Protein AF-0000000074580397 (afdb_homodimer)

Structure (mmCIF, N/CA/C/O backbone):
data_AF-0000000074580397-model_v1
#
loop_
_entity.id
_entity.type
_entity.pdbx_description
1 polymer 'Uncharacterized protein'
#
loop_
_atom_site.group_PDB
_atom_site.id
_atom_site.type_symbol
_atom_site.label_atom_id
_atom_site.label_alt_id
_atom_site.label_comp_id
_atom_site.label_asym_id
_atom_site.label_entity_id
_atom_site.label_seq_id
_atom_site.pdbx_PDB_ins_code
_atom_site.Cartn_x
_atom_site.Cartn_y
_atom_site.Cartn_z
_atom_site.occupancy
_atom_site.B_iso_or_equiv
_atom_site.auth_seq_id
_atom_site.auth_comp_id
_atom_site.auth_asym_id
_atom_site.auth_atom_id
_atom_site.pdbx_PDB_model_num
ATOM 1 N N . MET A 1 1 ? 3.686 66.312 -45.125 1 27.39 1 MET A N 1
ATOM 2 C CA . MET A 1 1 ? 4.125 65.062 -44.562 1 27.39 1 MET A CA 1
ATOM 3 C C . MET A 1 1 ? 3.352 64.75 -43.281 1 27.39 1 MET A C 1
ATOM 5 O O . MET A 1 1 ? 3.543 65.375 -42.281 1 27.39 1 MET A O 1
ATOM 9 N N . LYS A 1 2 ? 2.057 64.25 -43.438 1 34.19 2 LYS A N 1
ATOM 10 C CA . LYS A 1 2 ? 0.937 63.969 -42.562 1 34.19 2 LYS A CA 1
ATOM 11 C C . LYS A 1 2 ? 1.278 62.844 -41.594 1 34.19 2 LYS A C 1
ATOM 13 O O . LYS A 1 2 ? 1.614 61.719 -42.031 1 34.19 2 LYS A O 1
ATOM 18 N N . LYS A 1 3 ? 1.727 63.188 -40.312 1 32.62 3 LYS A N 1
ATOM 19 C CA . LYS A 1 3 ? 2.105 62.438 -39.125 1 32.62 3 LYS A CA 1
ATOM 20 C C . LYS A 1 3 ? 0.973 61.531 -38.688 1 32.62 3 LYS A C 1
ATOM 22 O O . LYS A 1 3 ? -0.024 62 -38.125 1 32.62 3 LYS A O 1
ATOM 27 N N . LEU A 1 4 ? 0.632 60.562 -39.5 1 30.72 4 LEU A N 1
ATOM 28 C CA . LEU A 1 4 ? -0.404 59.594 -39.156 1 30.72 4 LEU A CA 1
ATOM 29 C C . LEU A 1 4 ? -0.051 58.844 -37.844 1 30.72 4 LEU A C 1
ATOM 31 O O . LEU A 1 4 ? 0.95 58.125 -37.812 1 30.72 4 LEU A O 1
ATOM 35 N N . PHE A 1 5 ? -0.389 59.438 -36.656 1 26.94 5 PHE A N 1
ATOM 36 C CA . PHE A 1 5 ? -0.27 58.875 -35.312 1 26.94 5 PHE A CA 1
ATOM 37 C C . PHE A 1 5 ? -1.086 57.594 -35.188 1 26.94 5 PHE A C 1
ATOM 39 O O . PHE A 1 5 ? -2.318 57.625 -35.188 1 26.94 5 PHE A O 1
ATOM 46 N N . VAL A 1 6 ? -0.666 56.5 -35.875 1 27.55 6 VAL A N 1
ATOM 47 C CA . VAL A 1 6 ? -1.327 55.188 -35.719 1 27.55 6 VAL A CA 1
ATOM 48 C C . VAL A 1 6 ? -1.346 54.812 -34.219 1 27.55 6 VAL A C 1
ATOM 50 O O . VAL A 1 6 ? -0.291 54.688 -33.594 1 27.55 6 VAL A O 1
ATOM 53 N N . LEU A 1 7 ? -2.402 55.219 -33.438 1 26.14 7 LEU A N 1
ATOM 54 C CA . LEU A 1 7 ? -2.705 54.812 -32.062 1 26.14 7 LEU A CA 1
ATOM 55 C C . LEU A 1 7 ? -2.711 53.281 -31.938 1 26.14 7 LEU A C 1
ATOM 57 O O . LEU A 1 7 ? -3.58 52.625 -32.5 1 26.14 7 LEU A O 1
ATOM 61 N N . LEU A 1 8 ? -1.526 52.625 -31.969 1 27.92 8 LEU A N 1
ATOM 62 C CA . LEU A 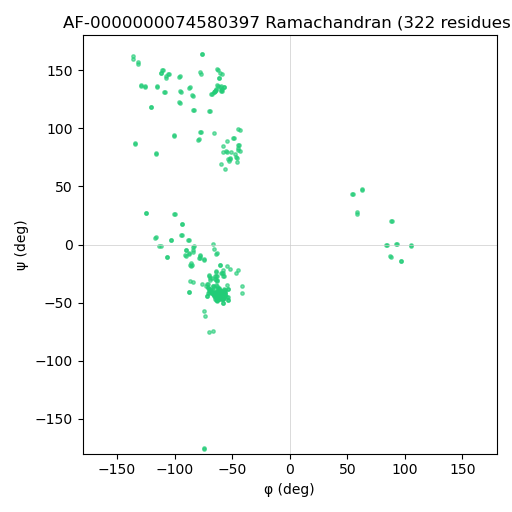1 8 ? -1.359 51.188 -31.703 1 27.92 8 LEU A CA 1
ATOM 63 C C . LEU A 1 8 ? -2.014 50.812 -30.391 1 27.92 8 LEU A C 1
ATOM 65 O O . LEU A 1 8 ? -1.546 51.219 -29.312 1 27.92 8 LEU A O 1
ATOM 69 N N . GLY A 1 9 ? -3.383 50.719 -30.281 1 29.05 9 GLY A N 1
ATOM 70 C CA . GLY A 1 9 ? -4.121 50.156 -29.172 1 29.05 9 GLY A CA 1
ATOM 71 C C . GLY A 1 9 ? -3.559 48.844 -28.688 1 29.05 9 GLY A C 1
ATOM 72 O O . GLY A 1 9 ? -3.543 47.844 -29.438 1 29.05 9 GLY A O 1
ATOM 73 N N . PHE A 1 10 ? -2.518 48.875 -27.75 1 29.88 10 PHE A N 1
ATOM 74 C CA . PHE A 1 10 ? -1.952 47.719 -27.047 1 29.88 10 PHE A CA 1
ATOM 75 C C . PHE A 1 10 ? -3.055 46.875 -26.453 1 29.88 10 PHE A C 1
ATOM 77 O O . PHE A 1 10 ? -3.891 47.344 -25.688 1 29.88 10 PHE A O 1
ATOM 84 N N . LEU A 1 11 ? -3.568 45.844 -27.172 1 31.33 11 LEU A N 1
ATOM 85 C CA . LEU A 1 11 ? -4.363 44.719 -26.688 1 31.33 11 LEU A CA 1
ATOM 86 C C . LEU A 1 11 ? -3.791 44.156 -25.391 1 31.33 11 LEU A C 1
ATOM 88 O O . LEU A 1 11 ? -2.678 43.625 -25.375 1 31.33 11 LEU A O 1
ATOM 92 N N . SER A 1 12 ? -4.086 44.812 -24.219 1 29.73 12 SER A N 1
ATOM 93 C CA . SER A 1 12 ? -3.822 44.25 -22.906 1 29.73 12 SER A CA 1
ATOM 94 C C . SER A 1 12 ? -4.266 42.781 -22.844 1 29.73 12 SER A C 1
ATOM 96 O O . SER A 1 12 ? -5.453 42.469 -22.969 1 29.73 12 SER A O 1
ATOM 98 N N . LEU A 1 13 ? -3.49 41.812 -23.328 1 32.44 13 LEU A N 1
ATOM 99 C CA . LEU A 1 13 ? -3.654 40.375 -23.078 1 32.44 13 LEU A CA 1
ATOM 100 C C . LEU A 1 13 ? -3.959 40.125 -21.609 1 32.44 13 LEU A C 1
ATOM 102 O O . LEU A 1 13 ? -3.227 40.562 -20.734 1 32.44 13 LEU A O 1
ATOM 106 N N . PRO A 1 14 ? -5.289 39.938 -21.25 1 34.28 14 PRO A N 1
ATOM 107 C CA . PRO A 1 14 ? -5.57 39.625 -19.844 1 34.28 14 PRO A CA 1
ATOM 108 C C . PRO A 1 14 ? -4.664 38.531 -19.281 1 34.28 14 PRO A C 1
ATOM 110 O O . PRO A 1 14 ? -4.707 37.406 -19.75 1 34.28 14 PRO A O 1
ATOM 113 N N . LEU A 1 15 ? -3.412 38.781 -18.969 1 31.56 15 LEU A N 1
ATOM 114 C CA . LEU A 1 15 ? -2.438 37.938 -18.281 1 31.56 15 LEU A CA 1
ATOM 115 C C . LEU A 1 15 ? -3.078 37.219 -17.109 1 31.56 15 LEU A C 1
ATOM 117 O O . LEU A 1 15 ? -2.461 36.344 -16.484 1 31.56 15 LEU A O 1
ATOM 121 N N . ALA A 1 16 ? -3.98 37.938 -16.281 1 31.02 16 ALA A N 1
ATOM 122 C CA . ALA A 1 16 ? -4.328 37.562 -14.922 1 31.02 16 ALA A CA 1
ATOM 123 C C . ALA A 1 16 ? -5.105 36.25 -14.898 1 31.02 16 ALA A C 1
ATOM 125 O O . ALA A 1 16 ? -5.883 36 -13.977 1 31.02 16 ALA A O 1
ATOM 126 N N . ALA A 1 17 ? -5.422 35.531 -15.953 1 34.66 17 ALA A N 1
ATOM 127 C CA . ALA A 1 17 ? -6.176 34.281 -15.805 1 34.66 17 ALA A CA 1
ATOM 128 C C . ALA A 1 17 ? -5.438 33.312 -14.898 1 34.66 17 ALA A C 1
ATOM 130 O O . ALA A 1 17 ? -5.891 32.188 -14.703 1 34.66 17 ALA A O 1
ATOM 131 N N . SER A 1 18 ? -4.141 33.406 -14.703 1 33.25 18 SER A N 1
ATOM 132 C CA . SER A 1 18 ? -3.115 32.406 -14.391 1 33.25 18 SER A CA 1
ATOM 133 C C . SER A 1 18 ? -3.285 31.875 -12.977 1 33.25 18 SER A C 1
ATOM 135 O O . SER A 1 18 ? -3.137 30.672 -12.742 1 33.25 18 SER A O 1
ATOM 137 N N . GLU A 1 19 ? -2.971 32.5 -11.836 1 35.22 19 GLU A N 1
ATOM 138 C CA . GLU A 1 19 ? -3.027 32.188 -10.406 1 35.22 19 GLU A CA 1
ATOM 139 C C . GLU A 1 19 ? -4.445 31.828 -9.969 1 35.22 19 GLU A C 1
ATOM 141 O O . GLU A 1 19 ? -4.629 31.062 -9.023 1 35.22 19 GLU A O 1
ATOM 146 N N . THR A 1 20 ? -5.535 32.375 -10.391 1 37.78 20 THR A N 1
ATOM 147 C CA . THR A 1 20 ? -6.965 32.312 -10.094 1 37.78 20 THR A CA 1
ATOM 148 C C . THR A 1 20 ? -7.531 30.938 -10.414 1 37.78 20 THR A C 1
ATOM 150 O O . THR A 1 20 ? -8.609 30.578 -9.93 1 37.78 20 THR A O 1
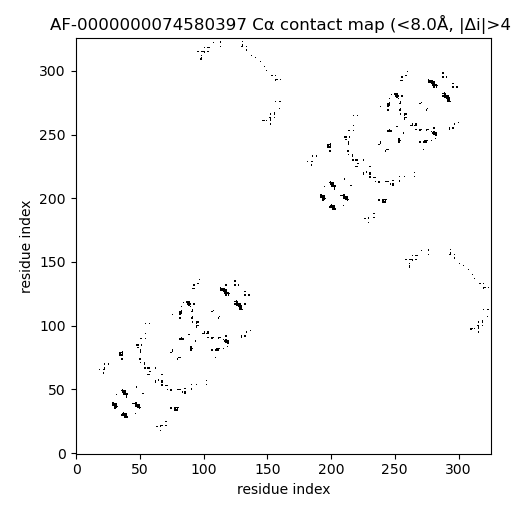ATOM 153 N N . ASP A 1 21 ? -7.023 30.188 -11.297 1 37.5 21 ASP A N 1
ATOM 154 C CA . ASP A 1 21 ? -7.746 29.031 -11.82 1 37.5 21 ASP A CA 1
ATOM 155 C C . ASP A 1 21 ? -7.754 27.891 -10.805 1 37.5 21 ASP A C 1
ATOM 157 O O . ASP A 1 21 ? -8.773 27.219 -10.625 1 37.5 21 ASP A O 1
ATOM 161 N N . ARG A 1 22 ? -6.566 27.453 -10.391 1 37.53 22 ARG A N 1
ATOM 162 C CA . ARG A 1 22 ? -6.527 26.266 -9.547 1 37.53 22 ARG A CA 1
ATOM 163 C C . ARG A 1 22 ? -6.945 26.609 -8.117 1 37.53 22 ARG A C 1
ATOM 165 O O . ARG A 1 22 ? -7.211 25.703 -7.312 1 37.53 22 ARG A O 1
ATOM 172 N N . LEU A 1 23 ? -6.676 27.766 -7.52 1 43.5 23 LEU A N 1
ATOM 173 C CA . LEU A 1 23 ? -7.355 28.25 -6.324 1 43.5 23 LEU A CA 1
ATOM 174 C C . LEU A 1 23 ? -8.867 28.266 -6.527 1 43.5 23 LEU A C 1
ATOM 176 O O . LEU A 1 23 ? -9.617 28.594 -5.605 1 43.5 23 LEU A O 1
ATOM 180 N N . SER A 1 24 ? -9.234 28.234 -7.676 1 48.41 24 SER A N 1
ATOM 181 C CA . SER A 1 24 ? -10.445 27.656 -8.266 1 48.41 24 SER A CA 1
ATOM 182 C C . SER A 1 24 ? -10.719 26.266 -7.715 1 48.41 24 SER A C 1
ATOM 184 O O . SER A 1 24 ? -11.875 25.859 -7.586 1 48.41 24 SER A O 1
ATOM 186 N N . LEU A 1 25 ? -9.711 25.703 -7.238 1 52.81 25 LEU A N 1
ATOM 187 C CA . LEU A 1 25 ? -9.812 24.359 -6.66 1 52.81 25 LEU A CA 1
ATOM 188 C C . LEU A 1 25 ? -10.773 24.359 -5.477 1 52.81 25 LEU A C 1
ATOM 190 O O . LEU A 1 25 ? -11.578 23.438 -5.332 1 52.81 25 LEU A O 1
ATOM 194 N N . MET A 1 26 ? -10.594 25.469 -4.605 1 57.53 26 MET A N 1
ATOM 195 C CA . MET A 1 26 ? -11.461 25.531 -3.432 1 57.53 26 MET A CA 1
ATOM 196 C C . MET A 1 26 ? -12.773 26.219 -3.77 1 57.53 26 MET A C 1
ATOM 198 O O . MET A 1 26 ? -13.812 25.938 -3.166 1 57.53 26 MET A O 1
ATOM 202 N N . THR A 1 27 ? -12.609 27.156 -4.73 1 55.19 27 THR A N 1
ATOM 203 C CA . THR A 1 27 ? -13.75 28.047 -4.906 1 55.19 27 THR A CA 1
ATOM 204 C C . THR A 1 27 ? -14.938 27.297 -5.5 1 55.19 27 THR A C 1
ATOM 206 O O . THR A 1 27 ? -16.094 27.578 -5.184 1 55.19 27 THR A O 1
ATOM 209 N N . GLU A 1 28 ? -14.641 26.312 -6.242 1 62.47 28 GLU A N 1
ATOM 210 C CA . GLU A 1 28 ? -15.789 25.672 -6.879 1 62.47 28 GLU A CA 1
ATOM 211 C C . GLU A 1 28 ? -16.188 24.391 -6.141 1 62.47 28 GLU A C 1
ATOM 213 O O . GLU A 1 28 ? -16.953 23.578 -6.66 1 62.47 28 GLU A O 1
ATOM 218 N N . MET A 1 29 ? -15.758 24.562 -4.82 1 73.88 29 MET A N 1
ATOM 219 C CA . MET A 1 29 ? -16.062 23.344 -4.078 1 73.88 29 MET A CA 1
ATOM 220 C C . MET A 1 29 ? -17.391 23.469 -3.344 1 73.88 29 MET A C 1
ATOM 222 O O . MET A 1 29 ? -17.859 24.578 -3.092 1 73.88 29 MET A O 1
ATOM 226 N N . GLN A 1 30 ? -18.062 22.453 -3.262 1 82.19 30 GLN A N 1
ATOM 227 C CA . GLN A 1 30 ? -19.312 22.391 -2.504 1 82.19 30 GLN A CA 1
ATOM 228 C C . GLN A 1 30 ? -19.047 22.234 -1.01 1 82.19 30 GLN A C 1
ATOM 230 O O . GLN A 1 30 ? -19.047 21.125 -0.483 1 82.19 30 GLN A O 1
ATOM 235 N N . TYR A 1 31 ? -18.938 23.484 -0.392 1 90.38 31 TYR A N 1
ATOM 236 C CA . TYR A 1 31 ? -18.672 23.469 1.043 1 90.38 31 TYR A CA 1
ATOM 237 C C . TYR A 1 31 ? -19.938 23.156 1.826 1 90.38 31 TYR A C 1
ATOM 239 O O . TYR A 1 31 ? -21.031 23.562 1.424 1 90.38 31 TYR A O 1
ATOM 247 N N . THR A 1 32 ? -19.75 22.5 2.939 1 92.25 32 THR A N 1
ATOM 248 C CA . THR A 1 32 ? -20.922 22.031 3.684 1 92.25 32 THR A CA 1
ATOM 249 C C . THR A 1 32 ? -21.031 22.766 5.016 1 92.25 32 THR A C 1
ATOM 251 O O . THR A 1 32 ? -21.953 22.516 5.789 1 92.25 32 THR A O 1
ATOM 254 N N . ASP A 1 33 ? -20.156 23.641 5.379 1 94.19 33 ASP A N 1
ATOM 255 C CA . ASP A 1 33 ? -20.172 24.406 6.621 1 94.19 33 ASP A CA 1
ATOM 256 C C . ASP A 1 33 ? -19.828 25.875 6.363 1 94.19 33 ASP A C 1
ATOM 258 O O . ASP A 1 33 ? -19.281 26.219 5.32 1 94.19 33 ASP A O 1
ATOM 262 N N . GLU A 1 34 ? -20.203 26.719 7.293 1 92.88 34 GLU A N 1
ATOM 263 C CA . GLU A 1 34 ? -20.047 28.172 7.16 1 92.88 34 GLU A CA 1
ATOM 264 C C . GLU A 1 34 ? -18.562 28.562 7.082 1 92.88 34 GLU A C 1
ATOM 266 O O . GLU A 1 34 ? -18.203 29.469 6.34 1 92.88 34 GLU A O 1
ATOM 271 N N . GLN A 1 35 ? -17.75 27.859 7.777 1 93.69 35 GLN A N 1
ATOM 272 C CA . GLN A 1 35 ? -16.328 28.188 7.812 1 93.69 35 GLN A CA 1
ATOM 273 C C . GLN A 1 35 ? -15.633 27.703 6.547 1 93.69 35 GLN A C 1
ATOM 275 O O . GLN A 1 35 ? -14.484 28.078 6.285 1 93.69 35 GLN A O 1
ATOM 280 N N . GLN A 1 36 ? -16.375 26.922 5.777 1 93.25 36 GLN A N 1
ATOM 281 C CA . GLN A 1 36 ? -15.844 26.359 4.543 1 93.25 36 GLN A CA 1
ATOM 282 C C . GLN A 1 36 ? -14.664 25.438 4.828 1 93.25 36 GLN A C 1
ATOM 284 O O . GLN A 1 36 ? -13.617 25.547 4.184 1 93.25 36 GLN A O 1
ATOM 289 N N . CYS A 1 37 ? -14.852 24.562 5.785 1 95.81 37 CYS A N 1
ATOM 290 C CA . CYS A 1 37 ? -13.781 23.641 6.172 1 95.81 37 CYS A CA 1
ATOM 291 C C . CYS A 1 37 ? -14.078 22.234 5.691 1 95.81 37 CYS A C 1
ATOM 293 O O . CYS A 1 37 ? -13.203 21.359 5.746 1 95.81 37 CYS A O 1
ATOM 295 N N . HIS A 1 38 ? -15.258 22 5.227 1 95.25 38 HIS A N 1
ATOM 296 C CA . HIS A 1 38 ? -15.648 20.672 4.738 1 95.25 38 HIS A CA 1
ATOM 297 C C . HIS A 1 38 ? -16.266 20.766 3.346 1 95.25 38 HIS A C 1
ATOM 299 O O . HIS A 1 38 ? -17.016 21.703 3.053 1 95.25 38 HIS A O 1
ATOM 305 N N . VAL A 1 39 ? -15.805 19.781 2.498 1 91.19 39 VAL A N 1
ATOM 306 C CA . VAL A 1 39 ? -16.234 19.797 1.1 1 91.19 39 VAL A CA 1
ATOM 307 C C . VAL A 1 39 ? -16.844 18.438 0.743 1 91.19 39 VAL A C 1
ATOM 309 O O . VAL A 1 39 ? -16.344 17.391 1.159 1 91.19 39 VAL A O 1
ATOM 312 N N . ARG A 1 40 ? -17.906 18.531 0.064 1 88.69 40 ARG A N 1
ATOM 313 C CA . ARG A 1 40 ? -18.531 17.344 -0.498 1 88.69 40 ARG A CA 1
ATOM 31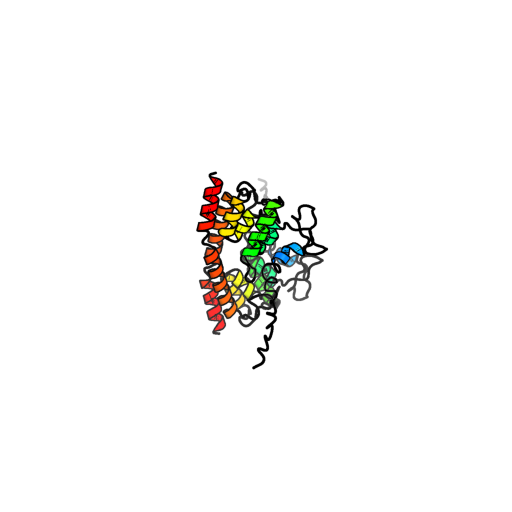4 C C . ARG A 1 40 ? -18.094 17.125 -1.948 1 88.69 40 ARG A C 1
ATOM 316 O O . ARG A 1 40 ? -18.312 18.016 -2.791 1 88.69 40 ARG A O 1
ATOM 323 N N . MET A 1 41 ? -17.5 15.961 -2.193 1 80.75 41 MET A N 1
ATOM 324 C CA . MET A 1 41 ? -16.969 15.703 -3.531 1 80.75 41 MET A CA 1
ATOM 325 C C . MET A 1 41 ? -18.047 15.109 -4.438 1 80.75 41 MET A C 1
ATOM 327 O O . MET A 1 41 ? -18.078 15.391 -5.637 1 80.75 41 MET A O 1
ATOM 331 N N . THR A 1 42 ? -18.766 14.273 -3.869 1 76.69 42 THR A N 1
ATOM 332 C CA . THR A 1 42 ? -19.922 13.719 -4.559 1 76.69 42 THR A CA 1
ATOM 333 C C . THR A 1 42 ? -21.156 13.758 -3.662 1 76.69 42 THR A C 1
ATOM 335 O O . THR A 1 42 ? -21.031 13.898 -2.441 1 76.69 42 THR A O 1
ATOM 338 N N . ALA A 1 43 ? -22.266 13.742 -4.344 1 77.06 43 ALA A N 1
ATOM 339 C CA . ALA A 1 43 ? -23.516 13.891 -3.613 1 77.06 43 ALA A CA 1
ATOM 340 C C . ALA A 1 43 ? -23.688 12.766 -2.588 1 77.06 43 ALA A C 1
ATOM 342 O O . ALA A 1 43 ? -24.266 12.984 -1.518 1 77.06 43 ALA A O 1
ATOM 343 N N . ASP A 1 44 ? -23.047 11.703 -2.855 1 83.5 44 ASP A N 1
ATOM 344 C CA . ASP A 1 44 ? -23.312 10.531 -2.023 1 83.5 44 ASP A CA 1
ATOM 345 C C . ASP A 1 44 ? -22.188 10.305 -1.018 1 83.5 44 ASP A C 1
ATOM 347 O O . ASP A 1 44 ? -22.297 9.453 -0.135 1 83.5 44 ASP A O 1
ATOM 351 N N . GLU A 1 45 ? -21.266 11.211 -1.021 1 79.75 45 GLU A N 1
ATOM 352 C CA . GLU A 1 45 ? -20.125 11.008 -0.132 1 79.75 45 GLU A CA 1
ATOM 353 C C . GLU A 1 45 ? -20.172 11.961 1.059 1 79.75 45 GLU A C 1
ATOM 355 O O . GLU A 1 45 ? -20.703 13.07 0.951 1 79.75 45 GLU A O 1
ATOM 360 N N . ALA A 1 46 ? -19.75 11.43 2.195 1 88.19 46 ALA A N 1
ATOM 361 C CA . ALA A 1 46 ? -19.609 12.32 3.35 1 88.19 46 ALA A CA 1
ATOM 362 C C . ALA A 1 46 ? -18.625 13.453 3.057 1 88.19 46 ALA A C 1
ATOM 364 O O . ALA A 1 46 ? -17.672 13.281 2.293 1 88.19 46 ALA A O 1
ATOM 365 N N . PRO A 1 47 ? -18.938 14.555 3.662 1 91.75 47 PRO A N 1
ATOM 366 C CA . PRO A 1 47 ? -18 15.672 3.488 1 91.75 47 PRO A CA 1
ATOM 367 C C . PRO A 1 47 ? -16.609 15.352 4.027 1 91.75 47 PRO A C 1
ATOM 369 O O . PRO A 1 47 ? -16.469 14.641 5.031 1 91.75 47 PRO A O 1
ATOM 372 N N . ARG A 1 48 ? -15.617 15.875 3.295 1 90.69 48 ARG A N 1
ATOM 373 C CA . ARG A 1 48 ? -14.219 15.688 3.686 1 90.69 48 ARG A CA 1
ATOM 374 C C . ARG A 1 48 ? -13.609 17 4.164 1 90.69 48 ARG A C 1
ATOM 376 O O . ARG A 1 48 ? -14 18.078 3.713 1 90.69 48 ARG A O 1
ATOM 383 N N . SER A 1 49 ? -12.664 16.859 5.051 1 94.94 49 SER A N 1
ATOM 384 C CA . SER A 1 49 ? -11.914 18.031 5.508 1 94.94 49 SER A CA 1
ATOM 385 C C . SER A 1 49 ? -11.109 18.641 4.375 1 94.94 49 SER A C 1
ATOM 387 O O . SER A 1 49 ? -10.398 17.938 3.65 1 94.94 49 SER A O 1
ATOM 389 N N . ILE A 1 50 ? -11.234 19.922 4.262 1 93 50 ILE A N 1
ATOM 390 C CA . ILE A 1 50 ? -10.484 20.609 3.223 1 93 50 ILE A CA 1
ATOM 391 C C . ILE A 1 50 ? -8.984 20.484 3.49 1 93 50 ILE A C 1
ATOM 393 O O . ILE A 1 50 ? -8.188 20.391 2.557 1 93 50 ILE A O 1
ATOM 397 N N . VAL A 1 51 ? -8.602 20.391 4.738 1 95.5 51 VAL A N 1
ATOM 398 C CA . VAL A 1 51 ? -7.199 20.25 5.102 1 95.5 51 VAL A CA 1
ATOM 399 C C . VAL A 1 51 ? -6.668 18.906 4.574 1 95.5 51 VAL A C 1
ATOM 401 O O . VAL A 1 51 ? -5.629 18.875 3.912 1 95.5 51 VAL A O 1
ATOM 404 N N . HIS A 1 52 ? -7.418 17.875 4.801 1 94.44 52 HIS A N 1
ATOM 405 C CA . HIS A 1 52 ? -7.016 16.562 4.301 1 94.44 52 HIS A CA 1
ATOM 406 C C . HIS A 1 52 ? -6.969 16.547 2.775 1 94.44 52 HIS A C 1
ATOM 408 O O . HIS A 1 52 ? -6.059 15.953 2.186 1 94.44 52 HIS A O 1
ATOM 414 N N . LEU A 1 53 ? -7.91 17.141 2.193 1 89.56 53 LEU A N 1
ATOM 415 C CA . LEU A 1 53 ? -7.969 17.172 0.736 1 89.56 53 LEU A CA 1
ATOM 416 C C . LEU A 1 53 ? -6.754 17.891 0.157 1 89.56 53 LEU A C 1
ATOM 418 O O . LEU A 1 53 ? -6.137 17.406 -0.793 1 89.56 53 LEU A O 1
ATOM 422 N N . LEU A 1 54 ? -6.457 19 0.719 1 90.69 54 LEU A N 1
ATOM 423 C CA . LEU A 1 54 ? -5.324 19.781 0.243 1 90.69 54 LEU A CA 1
ATOM 424 C C . LEU A 1 54 ? -4.012 19.047 0.484 1 90.69 54 LEU A C 1
ATOM 426 O O . LEU A 1 54 ? -3.133 19.047 -0.38 1 90.69 54 LEU A O 1
ATOM 430 N N . LEU A 1 55 ? -3.92 18.469 1.646 1 91.44 55 LEU A N 1
ATOM 431 C CA . LEU A 1 55 ? -2.742 17.672 1.962 1 91.44 55 LEU A CA 1
ATOM 432 C C . LEU A 1 55 ? -2.541 16.562 0.928 1 91.44 55 LEU A C 1
ATOM 434 O O . LEU A 1 55 ? -1.416 16.312 0.487 1 91.44 55 LEU A O 1
ATOM 438 N N . ALA A 1 56 ? -3.609 15.938 0.592 1 84 56 ALA A N 1
ATOM 439 C CA . ALA A 1 56 ? -3.553 14.844 -0.376 1 84 56 ALA A CA 1
ATOM 440 C C . ALA A 1 56 ? -3.105 15.352 -1.745 1 84 56 ALA A C 1
ATOM 442 O O . ALA A 1 56 ? -2.568 14.586 -2.551 1 84 56 ALA A O 1
ATOM 443 N N . SER A 1 57 ? -3.287 16.562 -2.002 1 80.38 57 SER A N 1
ATOM 444 C CA . SER A 1 57 ? -2.924 17.141 -3.289 1 80.38 57 SER A CA 1
ATOM 445 C C . SER A 1 57 ? -1.462 17.578 -3.309 1 80.38 57 SER A C 1
ATOM 447 O O . SER A 1 57 ? -0.893 17.812 -4.375 1 80.38 57 SER A O 1
ATOM 449 N N . HIS A 1 58 ? -0.95 17.703 -2.107 1 81.56 58 HIS A N 1
ATOM 450 C CA . HIS A 1 58 ? 0.43 18.172 -2.008 1 81.56 58 HIS A CA 1
ATOM 451 C C . HIS A 1 58 ? 1.396 17.156 -2.609 1 81.56 58 HIS A C 1
ATOM 453 O O . HIS A 1 58 ? 1.258 15.953 -2.383 1 81.56 58 HIS A O 1
ATOM 459 N N . GLY A 1 59 ? 2.256 17.531 -3.418 1 70.56 59 GLY A N 1
ATOM 460 C CA . GLY A 1 59 ? 3.277 16.688 -4.016 1 70.56 59 GLY A CA 1
ATOM 461 C C . GLY A 1 59 ? 2.814 16 -5.289 1 70.56 59 GLY A C 1
ATOM 462 O O . GLY A 1 59 ? 3.596 15.312 -5.953 1 70.56 59 GLY A O 1
ATOM 463 N N . ILE A 1 60 ? 1.562 16.062 -5.566 1 69.5 60 ILE A N 1
ATOM 464 C CA . ILE A 1 60 ? 1.047 15.492 -6.805 1 69.5 60 ILE A CA 1
ATOM 465 C C . ILE A 1 60 ? 1.553 16.297 -7.996 1 69.5 60 ILE A C 1
ATOM 467 O O . ILE A 1 60 ? 1.484 17.531 -7.992 1 69.5 60 ILE A O 1
ATOM 471 N N . GLU A 1 61 ? 2.076 15.531 -8.914 1 71.25 61 GLU A N 1
ATOM 472 C CA . GLU A 1 61 ? 2.566 16.188 -10.125 1 71.25 61 GLU A CA 1
ATOM 473 C C . GLU A 1 61 ? 1.443 16.922 -10.844 1 71.25 61 GLU A C 1
ATOM 475 O O . GLU A 1 61 ? 0.328 16.406 -10.961 1 71.25 61 GLU A O 1
ATOM 480 N N . GLY A 1 62 ? 1.686 18.172 -11.312 1 69.62 62 GLY A N 1
ATOM 481 C CA . GLY A 1 62 ? 0.71 18.953 -12.062 1 69.62 62 GLY A CA 1
ATOM 482 C C . GLY A 1 62 ? -0.066 19.922 -11.203 1 69.62 62 GLY A C 1
ATOM 483 O O . GLY A 1 62 ? -0.75 20.812 -11.719 1 69.62 62 GLY A O 1
ATOM 484 N N . ILE A 1 63 ? 0.073 19.672 -9.961 1 75.94 63 ILE A N 1
ATOM 485 C CA . ILE A 1 63 ? -0.602 20.594 -9.047 1 75.94 63 ILE A CA 1
ATOM 486 C C . ILE A 1 63 ? 0.37 21.672 -8.602 1 75.94 63 ILE A C 1
ATOM 488 O O . ILE A 1 63 ? 1.511 21.391 -8.234 1 75.94 63 ILE A O 1
ATOM 492 N N . ASP A 1 64 ? -0.094 22.844 -8.711 1 84.88 64 ASP A N 1
ATOM 493 C CA . ASP A 1 64 ? 0.703 23.969 -8.25 1 84.88 64 ASP A CA 1
ATOM 494 C C . ASP A 1 64 ? 0.825 23.984 -6.727 1 84.88 64 ASP A C 1
ATOM 496 O O . ASP A 1 64 ? -0.131 24.312 -6.023 1 84.88 64 ASP A O 1
ATOM 500 N N . GLN A 1 65 ? 2.002 23.797 -6.281 1 87.06 65 GLN A N 1
ATOM 501 C CA . GLN A 1 65 ? 2.229 23.656 -4.848 1 87.06 65 GLN A CA 1
ATOM 502 C C . GLN A 1 65 ? 2.037 24.984 -4.121 1 87.06 65 GLN A C 1
ATOM 504 O O . GLN A 1 65 ? 1.581 25.016 -2.977 1 87.06 65 GLN A O 1
ATOM 509 N N . LYS A 1 66 ? 2.395 25.969 -4.793 1 88.62 66 LYS A N 1
ATOM 510 C CA . LYS A 1 66 ? 2.189 27.281 -4.191 1 88.62 66 LYS A CA 1
ATOM 511 C C . LYS A 1 66 ? 0.708 27.547 -3.924 1 88.62 66 LYS A C 1
ATOM 513 O O . LYS A 1 66 ? 0.347 28.094 -2.885 1 88.62 66 LYS A O 1
ATOM 518 N N . LYS A 1 67 ? -0.046 27.078 -4.828 1 87.69 67 LYS A N 1
ATOM 519 C CA . LYS A 1 67 ? -1.488 27.25 -4.672 1 87.69 67 LYS A CA 1
ATOM 520 C C . LYS A 1 67 ? -2.02 26.375 -3.535 1 87.69 67 LYS A C 1
ATOM 522 O O . LYS A 1 67 ? -2.908 26.797 -2.791 1 87.69 67 LYS A O 1
ATOM 527 N N . VAL A 1 68 ? -1.521 25.25 -3.416 1 89.69 68 VAL A N 1
ATOM 528 C CA . VAL A 1 68 ? -1.928 24.344 -2.344 1 89.69 68 VAL A CA 1
ATOM 529 C C . VAL A 1 68 ? -1.595 24.969 -0.99 1 89.69 68 VAL A C 1
ATOM 531 O O . VAL A 1 68 ? -2.443 25.016 -0.096 1 89.69 68 VAL A O 1
ATOM 534 N N . MET A 1 69 ? -0.428 25.531 -0.919 1 92.62 69 MET A N 1
ATOM 535 C CA . MET A 1 69 ? -0 26.125 0.344 1 92.62 69 MET A CA 1
ATOM 536 C C . MET A 1 69 ? -0.834 27.359 0.675 1 92.62 69 MET A C 1
ATOM 538 O O . MET A 1 69 ? -1.196 27.578 1.832 1 92.62 69 MET A O 1
ATOM 542 N N . ALA A 1 70 ? -1.104 28.078 -0.33 1 91.44 70 ALA A N 1
ATOM 543 C CA . ALA A 1 70 ? -1.951 29.25 -0.126 1 91.44 70 ALA A CA 1
ATOM 544 C C . ALA A 1 70 ? -3.342 28.844 0.353 1 91.44 70 ALA A C 1
ATOM 546 O O . ALA A 1 70 ? -3.926 29.5 1.215 1 91.44 70 ALA A O 1
ATOM 547 N N . ALA A 1 71 ? -3.836 27.859 -0.224 1 92.12 71 ALA A N 1
ATOM 548 C CA . ALA A 1 71 ? -5.145 27.344 0.18 1 92.12 71 ALA A CA 1
ATOM 549 C C . ALA A 1 71 ? -5.117 26.844 1.624 1 92.12 71 ALA A C 1
ATOM 551 O O . ALA A 1 71 ? -6.074 27.047 2.373 1 92.12 71 ALA A O 1
ATOM 552 N N . LEU A 1 72 ? -4.086 26.297 2.01 1 94.88 72 LEU A N 1
ATOM 553 C CA . LEU A 1 72 ? -3.936 25.844 3.389 1 94.88 72 LEU A CA 1
ATOM 554 C C . LEU A 1 72 ? -3.885 27.031 4.348 1 94.88 72 LEU A C 1
ATOM 556 O O . LEU A 1 72 ? -4.496 26.984 5.418 1 94.88 72 LEU A O 1
ATOM 560 N N . ASP A 1 73 ? -3.191 28.031 3.904 1 94.88 73 ASP A N 1
ATOM 561 C CA . ASP A 1 73 ? -3.166 29.25 4.707 1 94.88 73 ASP A CA 1
ATOM 562 C C . ASP A 1 73 ? -4.57 29.812 4.883 1 94.88 73 ASP A C 1
ATOM 564 O O 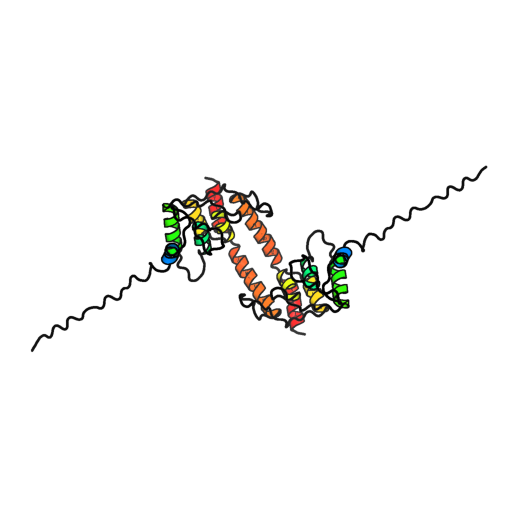. ASP A 1 73 ? -4.938 30.25 5.977 1 94.88 73 ASP A O 1
ATOM 568 N N . THR A 1 74 ? -5.285 29.797 3.824 1 93.06 74 THR A N 1
ATOM 569 C CA . THR A 1 74 ? -6.66 30.281 3.881 1 93.06 74 THR A CA 1
ATOM 570 C C . THR A 1 74 ? -7.496 29.438 4.836 1 93.06 74 THR A C 1
ATOM 572 O O . THR A 1 74 ? -8.281 29.969 5.617 1 93.06 74 THR A O 1
ATOM 575 N N . ALA A 1 75 ? -7.367 28.141 4.73 1 93.62 75 ALA A N 1
ATOM 576 C CA . ALA A 1 75 ? -8.078 27.234 5.637 1 93.62 75 ALA A CA 1
ATOM 577 C C . ALA A 1 75 ? -7.734 27.547 7.094 1 93.62 75 ALA A C 1
ATOM 579 O O . ALA A 1 75 ? -8.609 27.531 7.961 1 93.62 75 ALA A O 1
ATOM 580 N N . ALA A 1 76 ? -6.5 27.812 7.355 1 94.38 76 ALA A N 1
ATOM 581 C CA . ALA A 1 76 ? -6.062 28.172 8.703 1 94.38 76 ALA A CA 1
ATOM 582 C C . ALA A 1 76 ? -6.742 29.438 9.188 1 94.38 76 ALA A C 1
ATOM 584 O O . ALA A 1 76 ? -7.219 29.516 10.32 1 94.38 76 ALA A O 1
ATOM 585 N N . LEU A 1 77 ? -6.781 30.391 8.328 1 94 77 LEU A N 1
ATOM 586 C CA . LEU A 1 77 ? -7.398 31.672 8.656 1 94 77 LEU A CA 1
ATOM 587 C C . LEU A 1 77 ? -8.883 31.5 8.945 1 94 77 LEU A C 1
ATOM 589 O O . LEU A 1 77 ? -9.438 32.188 9.797 1 94 77 LEU A O 1
ATOM 593 N N . ARG A 1 78 ? -9.438 30.547 8.289 1 93.19 78 ARG A N 1
ATOM 594 C CA . ARG A 1 78 ? -10.859 30.281 8.453 1 93.19 78 ARG A CA 1
ATOM 595 C C . ARG A 1 78 ? -11.133 29.516 9.742 1 93.19 78 ARG A C 1
ATOM 597 O O . ARG A 1 78 ? -12.281 29.359 10.156 1 93.19 78 ARG A O 1
ATOM 604 N N . GLY A 1 79 ? -10.109 29.047 10.32 1 95.06 79 GLY A N 1
ATOM 605 C CA . GLY A 1 79 ? -10.242 28.328 11.578 1 95.06 79 GLY A CA 1
ATOM 606 C C . GLY A 1 79 ? -10.492 26.844 11.398 1 95.06 79 GLY A C 1
ATOM 607 O O . GLY A 1 79 ? -11.023 26.188 12.305 1 95.06 79 GLY A O 1
ATOM 608 N N . CYS A 1 80 ? -10.164 26.344 10.281 1 96.44 80 CYS A N 1
ATOM 609 C CA . CYS A 1 80 ? -10.328 24.906 10.055 1 96.44 80 CYS A CA 1
ATOM 610 C C . CYS A 1 80 ? -9.445 24.109 11.016 1 96.44 80 CYS A C 1
ATOM 612 O O . CYS A 1 80 ? -8.398 24.578 11.445 1 96.44 80 CYS A O 1
ATOM 614 N N . ASP A 1 81 ? -9.914 22.859 11.359 1 97.19 81 ASP A N 1
ATOM 615 C CA . ASP A 1 81 ? -9.234 22 12.328 1 97.19 81 ASP A CA 1
ATOM 616 C C . ASP A 1 81 ? -8.109 21.203 11.664 1 97.19 81 ASP A C 1
ATOM 618 O O . ASP A 1 81 ? -8.375 20.312 10.859 1 97.19 81 ASP A O 1
ATOM 622 N N . PHE A 1 82 ? -6.926 21.484 12.086 1 98 82 PHE A N 1
ATOM 623 C CA . PHE A 1 82 ? -5.762 20.828 11.508 1 98 82 PHE A CA 1
ATOM 624 C C . PHE A 1 82 ? -5.461 19.516 12.234 1 98 82 PHE A C 1
ATOM 626 O O . PHE A 1 82 ? -4.484 18.844 11.914 1 98 82 PHE A O 1
ATOM 633 N N . ASN A 1 83 ? -6.328 19.156 13.195 1 98.5 83 ASN A N 1
ATOM 634 C CA . ASN A 1 83 ? -6.152 17.906 13.938 1 98.5 83 ASN A CA 1
ATOM 635 C C . ASN A 1 83 ? -7.305 16.938 13.703 1 98.5 83 ASN A C 1
ATOM 637 O O . ASN A 1 83 ? -7.383 15.891 14.336 1 98.5 83 ASN A O 1
ATOM 641 N N . GLU A 1 84 ? -8.18 17.328 12.789 1 97.5 84 GLU A N 1
ATOM 642 C CA . GLU A 1 84 ? -9.336 16.484 12.492 1 97.5 84 GLU A CA 1
ATOM 643 C C . GLU A 1 84 ? -8.898 15.148 11.898 1 97.5 84 GLU A C 1
ATOM 645 O O . GLU A 1 84 ? -8.078 15.117 10.969 1 97.5 84 GLU A O 1
ATOM 650 N N . LEU A 1 85 ? -9.492 14.102 12.438 1 97.44 85 LEU A N 1
ATOM 651 C CA . LEU A 1 85 ? -9.125 12.781 11.938 1 97.44 85 LEU A CA 1
ATOM 652 C C . LEU A 1 85 ? -9.969 12.406 10.727 1 97.44 85 LEU A C 1
ATOM 654 O O . LEU A 1 85 ? -11.172 12.703 10.68 1 97.44 85 LEU A O 1
ATOM 658 N N . GLU A 1 86 ? -9.367 11.891 9.727 1 93.19 86 GLU A N 1
ATOM 659 C CA . GLU A 1 86 ? -10.016 11.18 8.617 1 93.19 86 GLU A CA 1
ATOM 660 C C . GLU A 1 86 ? -9.492 9.75 8.508 1 93.19 86 GLU A C 1
ATOM 662 O O . GLU A 1 86 ? -8.281 9.531 8.414 1 93.19 86 GLU A O 1
ATOM 667 N N . LYS A 1 87 ? -10.375 8.82 8.672 1 88.44 87 LYS A N 1
ATOM 668 C CA . LYS A 1 87 ? -10.008 7.402 8.695 1 88.44 87 LYS A CA 1
ATOM 669 C C . LYS A 1 87 ? -9 7.113 9.797 1 88.44 87 LYS A C 1
ATOM 671 O O . LYS A 1 87 ? -8.039 6.371 9.586 1 88.44 87 LYS A O 1
ATOM 676 N N . GLY A 1 88 ? -9.062 7.93 10.789 1 95.31 88 GLY A N 1
ATOM 677 C CA . GLY A 1 88 ? -8.305 7.668 12 1 95.31 88 GLY A CA 1
ATOM 678 C C . GLY A 1 88 ? -6.945 8.344 12.016 1 95.31 88 GLY A C 1
ATOM 679 O O . GLY A 1 88 ? -6.168 8.172 12.953 1 95.31 88 GLY A O 1
ATOM 680 N N . LEU A 1 89 ? -6.648 9.055 10.977 1 96.5 89 LEU A N 1
ATOM 681 C CA . LEU A 1 89 ? -5.355 9.727 10.891 1 96.5 89 LEU A CA 1
ATOM 682 C C . LEU A 1 89 ? -5.531 11.242 10.883 1 96.5 89 LEU A C 1
ATOM 684 O O . LEU A 1 89 ? -6.434 11.758 10.219 1 96.5 89 LEU A O 1
ATOM 688 N N . SER A 1 90 ? -4.727 11.891 11.609 1 98 90 SER A N 1
ATOM 689 C CA . SER A 1 90 ? -4.656 13.344 11.516 1 98 90 SER A CA 1
ATOM 690 C C . SER A 1 90 ? -3.893 13.789 10.273 1 98 90 SER A C 1
ATOM 692 O O . SER A 1 90 ? -3.186 12.984 9.656 1 98 90 SER A O 1
ATOM 694 N N . PRO A 1 91 ? -4.059 15.086 9.93 1 98 91 PRO A N 1
ATOM 695 C CA . PRO A 1 91 ? -3.23 15.609 8.836 1 98 91 PRO A CA 1
ATOM 696 C C . PRO A 1 91 ? -1.739 15.375 9.07 1 98 91 PRO A C 1
ATOM 698 O O . PRO A 1 91 ? -1.016 15.008 8.141 1 98 91 PRO A O 1
ATOM 701 N N . LEU A 1 92 ? -1.276 15.5 10.289 1 98.31 92 LEU A N 1
ATOM 702 C CA . LEU A 1 92 ? 0.125 15.258 10.617 1 98.31 92 LEU A CA 1
ATOM 703 C C . LEU A 1 92 ? 0.498 13.805 10.359 1 98.31 92 LEU A C 1
ATOM 705 O O . LEU A 1 92 ? 1.525 13.523 9.734 1 98.31 92 LEU A O 1
ATOM 709 N N . HIS A 1 93 ? -0.356 12.906 10.859 1 97.56 93 HIS A N 1
ATOM 710 C CA . HIS A 1 93 ? -0.114 11.5 10.586 1 97.56 93 HIS A CA 1
ATOM 711 C C . HIS A 1 93 ? 0.029 11.242 9.086 1 97.56 93 HIS A C 1
ATOM 713 O O . HIS A 1 93 ? 0.929 10.516 8.656 1 97.56 93 HIS A O 1
ATOM 719 N N . VAL A 1 94 ? -0.892 11.789 8.312 1 95.12 94 VAL A N 1
ATOM 720 C CA . VAL A 1 94 ? -0.91 11.578 6.867 1 95.12 94 VAL A CA 1
ATOM 721 C C . VAL A 1 94 ? 0.368 12.141 6.246 1 95.12 94 VAL A C 1
ATOM 723 O O . VAL A 1 94 ? 1.011 11.477 5.43 1 95.12 94 VAL A O 1
ATOM 726 N N . ALA A 1 95 ? 0.741 13.312 6.621 1 95.75 95 ALA A N 1
ATOM 727 C CA . ALA A 1 95 ? 1.971 13.914 6.109 1 95.75 95 ALA A CA 1
ATOM 728 C C . ALA A 1 95 ? 3.184 13.055 6.453 1 95.75 95 ALA A C 1
ATOM 730 O O . ALA A 1 95 ? 4.105 12.922 5.645 1 95.75 95 ALA A O 1
ATOM 731 N N . MET A 1 96 ? 3.23 12.477 7.68 1 94.75 96 MET A N 1
ATOM 732 C CA . MET A 1 96 ? 4.297 11.57 8.102 1 94.75 96 MET A CA 1
ATOM 733 C C . MET A 1 96 ? 4.32 10.312 7.238 1 94.75 96 MET A C 1
ATOM 735 O O . MET A 1 96 ? 5.391 9.867 6.812 1 94.75 96 MET A O 1
ATOM 739 N N . LEU A 1 97 ? 3.168 9.812 7.051 1 89.69 97 LEU A N 1
ATOM 740 C CA . LEU A 1 97 ? 3.041 8.625 6.223 1 89.69 97 LEU A CA 1
ATOM 741 C C . LEU A 1 97 ? 3.635 8.859 4.836 1 89.69 97 LEU A C 1
ATOM 743 O O . LEU A 1 97 ? 4.332 7.996 4.301 1 89.69 97 LEU A O 1
ATOM 747 N N . TYR A 1 98 ? 3.424 10.047 4.293 1 85.88 98 TYR A N 1
ATOM 748 C CA . TYR A 1 98 ? 3.902 10.375 2.955 1 85.88 98 TYR A CA 1
ATOM 749 C C . TYR A 1 98 ? 5.359 10.82 2.994 1 85.88 98 TYR A C 1
ATOM 751 O O . TYR A 1 98 ? 5.941 11.148 1.956 1 85.88 98 TYR A O 1
ATOM 759 N N . ASN A 1 99 ? 5.902 10.875 4.156 1 90.44 99 ASN A N 1
ATOM 760 C CA . ASN A 1 99 ? 7.281 11.32 4.344 1 90.44 99 ASN A CA 1
ATOM 761 C C . ASN A 1 99 ? 7.52 12.695 3.727 1 90.44 99 ASN A C 1
ATOM 763 O O . ASN A 1 99 ? 8.523 12.906 3.045 1 90.44 99 ASN A O 1
ATOM 767 N N . ASP A 1 100 ? 6.578 13.547 3.969 1 90.06 100 ASP A N 1
ATOM 768 C CA . ASP A 1 100 ? 6.613 14.906 3.438 1 90.06 100 ASP A CA 1
ATOM 769 C C . ASP A 1 100 ? 7.082 15.898 4.5 1 90.06 100 ASP A C 1
ATOM 771 O O . ASP A 1 100 ? 6.262 16.516 5.188 1 90.06 100 ASP A O 1
ATOM 775 N N . ALA A 1 101 ? 8.383 16.141 4.488 1 94.25 101 ALA A N 1
ATOM 776 C CA . ALA A 1 101 ? 8.961 16.969 5.539 1 94.25 101 ALA A CA 1
ATOM 777 C C . ALA A 1 101 ? 8.445 18.391 5.461 1 94.25 101 ALA A C 1
ATOM 779 O O . ALA A 1 101 ? 8.211 19.031 6.488 1 94.25 101 ALA A O 1
ATOM 780 N N . ALA A 1 102 ? 8.242 18.891 4.309 1 93.62 102 ALA A N 1
ATOM 781 C CA . ALA A 1 102 ? 7.754 20.25 4.133 1 93.62 102 ALA A CA 1
ATOM 782 C C . ALA A 1 102 ? 6.344 20.406 4.699 1 93.62 102 ALA A C 1
ATOM 784 O O . ALA A 1 102 ? 6.059 21.375 5.406 1 93.62 102 ALA A O 1
ATOM 785 N N . MET A 1 103 ? 5.52 19.484 4.426 1 95.94 103 MET A N 1
ATOM 786 C CA . MET A 1 103 ? 4.148 19.531 4.93 1 95.94 103 MET A CA 1
ATOM 787 C C . MET A 1 103 ? 4.117 19.312 6.441 1 95.94 103 MET A C 1
ATOM 789 O O . MET A 1 103 ? 3.354 19.984 7.145 1 95.94 103 MET A O 1
ATOM 793 N N . VAL A 1 104 ? 4.949 18.391 6.918 1 97.25 104 VAL A N 1
ATOM 794 C CA . VAL A 1 104 ? 5.047 18.188 8.359 1 97.25 104 VAL A CA 1
ATOM 795 C C . VAL A 1 104 ? 5.441 19.484 9.047 1 97.25 104 VAL A C 1
ATOM 797 O O . VAL A 1 104 ? 4.812 19.891 10.031 1 97.25 104 VAL A O 1
ATOM 800 N N . ARG A 1 105 ? 6.414 20.141 8.539 1 97.12 105 ARG A N 1
ATOM 801 C CA . ARG A 1 105 ? 6.852 21.422 9.094 1 97.12 105 ARG A CA 1
ATOM 802 C C . ARG A 1 105 ? 5.723 22.438 9.078 1 97.12 105 ARG A C 1
ATOM 804 O O . ARG A 1 105 ? 5.504 23.156 10.07 1 97.12 105 ARG A O 1
ATOM 811 N N . TYR A 1 106 ? 5.062 22.531 8.008 1 97 106 TYR A N 1
ATOM 812 C CA . TYR A 1 106 ? 3.945 23.469 7.879 1 97 106 TYR A CA 1
ATOM 813 C C . TYR A 1 106 ? 2.883 23.188 8.938 1 97 106 TYR A C 1
ATOM 815 O O . TYR A 1 106 ? 2.443 24.094 9.641 1 97 106 TYR A O 1
ATOM 823 N N . LEU A 1 107 ? 2.512 21.969 9.016 1 97.81 107 LEU A N 1
ATOM 824 C CA . LEU A 1 107 ? 1.449 21.562 9.938 1 97.81 107 LEU A CA 1
ATOM 825 C C . LEU A 1 107 ? 1.838 21.875 11.383 1 97.81 107 LEU A C 1
ATOM 827 O O . LEU A 1 107 ? 1.034 22.406 12.148 1 97.81 107 LEU A O 1
ATOM 831 N N . LEU A 1 108 ? 3.049 21.578 11.75 1 97.12 108 LEU A N 1
ATOM 832 C CA . LEU A 1 108 ? 3.52 21.812 13.109 1 97.12 108 LEU A CA 1
ATOM 833 C C . LEU A 1 108 ? 3.52 23.297 13.438 1 97.12 108 LEU A C 1
ATOM 835 O O . LEU A 1 108 ? 3.291 23.688 14.586 1 97.12 108 LEU A O 1
ATOM 839 N N . ASN A 1 109 ? 3.666 24.078 12.422 1 95.81 109 ASN A N 1
ATOM 840 C CA . ASN A 1 109 ? 3.676 25.531 12.617 1 95.81 109 ASN A CA 1
ATOM 841 C C . ASN A 1 109 ? 2.266 26.109 12.578 1 95.81 109 ASN A C 1
ATOM 843 O O . ASN A 1 109 ? 2.072 27.297 12.844 1 95.81 109 ASN A O 1
ATOM 847 N N . HIS A 1 110 ? 1.308 25.297 12.234 1 94.81 110 HIS A N 1
ATOM 848 C CA . HIS A 1 110 ? -0.044 25.812 12.07 1 94.81 110 HIS A CA 1
ATOM 849 C C . HIS A 1 110 ? -1.042 25.047 12.93 1 94.81 110 HIS A C 1
ATOM 851 O O . HIS A 1 110 ? -2.184 24.828 12.523 1 94.81 110 HIS A O 1
ATOM 857 N N . GLY A 1 111 ? -0.579 24.5 14 1 93.81 111 GLY A N 1
ATOM 858 C CA . GLY A 1 111 ? -1.502 24.047 15.031 1 93.81 111 GLY A CA 1
ATOM 859 C C . GLY A 1 111 ? -1.659 22.547 15.07 1 93.81 111 GLY A C 1
ATOM 860 O O . GLY A 1 111 ? -2.41 22.016 15.891 1 93.81 111 GLY A O 1
ATOM 861 N N . ALA A 1 112 ? -1.008 21.859 14.219 1 97.56 112 ALA A N 1
ATOM 862 C CA . ALA A 1 112 ? -1.021 20.406 14.344 1 97.56 112 ALA A CA 1
ATOM 863 C C . ALA A 1 112 ? -0.383 19.953 15.664 1 97.56 112 ALA A C 1
ATOM 865 O O . ALA A 1 112 ? 0.653 20.5 16.062 1 97.56 112 ALA A O 1
ATOM 866 N N . GLU A 1 113 ? -1.031 18.984 16.328 1 97.62 113 GLU A N 1
ATOM 867 C CA . GLU A 1 113 ? -0.579 18.531 17.641 1 97.62 113 GLU A CA 1
ATOM 868 C C . GLU A 1 113 ? 0.036 17.141 17.562 1 97.62 113 GLU A C 1
ATOM 870 O O . GLU A 1 113 ? -0.581 16.203 17.031 1 97.62 113 GLU A O 1
ATOM 875 N N . VAL A 1 114 ? 1.208 17.016 18.156 1 98.19 114 VAL A N 1
ATOM 876 C CA . VAL A 1 114 ? 1.932 15.742 18.125 1 98.19 114 VAL A CA 1
ATOM 877 C C . VAL A 1 114 ? 1.274 14.75 19.078 1 98.19 114 VAL A C 1
ATOM 879 O O . VAL A 1 114 ? 1.528 13.547 19.016 1 98.19 114 VAL A O 1
ATOM 882 N N . SER A 1 115 ? 0.385 15.242 19.938 1 97.81 115 SER A N 1
ATOM 883 C CA . SER A 1 115 ? -0.232 14.398 20.969 1 97.81 115 SER A CA 1
ATOM 884 C C . SER A 1 115 ? -1.442 13.656 20.406 1 97.81 115 SER A C 1
ATOM 886 O O . SER A 1 115 ? -1.942 12.719 21.047 1 97.81 115 SER A O 1
ATOM 888 N N . VAL A 1 116 ? -2.002 14.078 19.266 1 98.12 116 VAL A N 1
ATOM 889 C CA . VAL A 1 116 ? -3.146 13.398 18.656 1 98.12 116 VAL A CA 1
ATOM 890 C C . VAL A 1 116 ? -2.785 11.945 18.359 1 98.12 116 VAL A C 1
ATOM 892 O O . VAL A 1 116 ? -1.702 11.664 17.828 1 98.12 116 VAL A O 1
ATOM 895 N N . THR A 1 117 ? -3.66 11.039 18.703 1 98.12 117 THR A N 1
ATOM 896 C CA . THR A 1 117 ? -3.344 9.625 18.531 1 98.12 117 THR A CA 1
ATOM 897 C C . THR A 1 117 ? -4.105 9.047 17.344 1 98.12 117 THR A C 1
ATOM 899 O O . THR A 1 117 ? -5.207 9.5 17.016 1 98.12 117 THR A O 1
ATOM 902 N N . VAL A 1 118 ? -3.506 8.109 16.672 1 97.19 118 VAL A N 1
ATOM 903 C CA . VAL A 1 118 ? -4.148 7.355 15.594 1 97.19 118 VAL A CA 1
ATOM 904 C C . VAL A 1 118 ? -5.383 6.637 16.141 1 97.19 118 VAL A C 1
ATOM 906 O O . VAL A 1 118 ? -5.328 6.023 17.203 1 97.19 118 VAL A O 1
ATOM 909 N N . ASN A 1 119 ? -6.469 6.754 15.461 1 96.94 119 ASN A N 1
ATOM 910 C CA . ASN A 1 119 ? -7.688 6.039 15.836 1 96.94 119 ASN A CA 1
ATOM 911 C C . ASN A 1 119 ? -8.102 5.039 14.766 1 96.94 119 ASN A C 1
ATOM 913 O O . ASN A 1 119 ? -9.023 5.301 13.984 1 96.94 119 ASN A O 1
ATOM 917 N N . ARG A 1 120 ? -7.5 3.957 14.703 1 89.31 120 ARG A N 1
ATOM 918 C CA . ARG A 1 120 ? -7.762 2.805 13.844 1 89.31 120 ARG A CA 1
ATOM 919 C C . ARG A 1 120 ? -7.711 1.506 14.641 1 89.31 120 ARG A C 1
ATOM 921 O O . ARG A 1 120 ? -6.672 0.845 14.695 1 89.31 120 ARG A O 1
ATOM 928 N N . PRO A 1 121 ? -8.781 1.09 15.242 1 86.88 121 PRO A N 1
ATOM 929 C CA . PRO A 1 121 ? -8.812 -0.032 16.188 1 86.88 121 PRO A CA 1
ATOM 930 C C . PRO A 1 121 ? -8.281 -1.328 15.57 1 86.88 121 PRO A C 1
ATOM 932 O O . PRO A 1 121 ? -7.723 -2.166 16.281 1 86.88 121 PRO A O 1
ATOM 935 N N . ASP A 1 122 ? -8.398 -1.438 14.289 1 80.5 122 ASP A N 1
ATOM 936 C CA . ASP A 1 122 ? -7.988 -2.68 13.641 1 80.5 122 ASP A CA 1
ATOM 937 C C . ASP A 1 122 ? -6.547 -2.596 13.141 1 80.5 122 ASP A C 1
ATOM 939 O O . ASP A 1 122 ? -6.07 -3.496 12.453 1 80.5 122 ASP A O 1
ATOM 943 N N . SER A 1 123 ? -5.855 -1.508 13.516 1 82 123 SER A N 1
ATOM 944 C CA . SER A 1 123 ? -4.492 -1.287 13.047 1 82 123 SER A CA 1
ATOM 945 C C . SER A 1 123 ? -3.488 -1.405 14.188 1 82 123 SER A C 1
ATOM 947 O O . SER A 1 123 ? -3.781 -1.013 15.32 1 82 123 SER A O 1
ATOM 949 N N . ARG A 1 124 ? -2.236 -1.906 13.859 1 84.12 124 ARG A N 1
ATOM 950 C CA . ARG A 1 124 ? -1.129 -1.921 14.805 1 84.12 124 ARG A CA 1
ATOM 951 C C . ARG A 1 124 ? -0.77 -0.507 15.25 1 84.12 124 ARG A C 1
ATOM 953 O O . ARG A 1 124 ? -0.173 -0.318 16.312 1 84.12 124 ARG A O 1
ATOM 960 N N . ALA A 1 125 ? -1.189 0.518 14.523 1 92.12 125 ALA A N 1
ATOM 961 C CA . ALA A 1 125 ? -0.803 1.898 14.797 1 92.12 125 ALA A CA 1
ATOM 962 C C . ALA A 1 125 ? -1.792 2.564 15.75 1 92.12 125 ALA A C 1
ATOM 964 O O . ALA A 1 125 ? -1.555 3.678 16.219 1 92.12 125 ALA A O 1
ATOM 965 N N . HIS A 1 126 ? -2.877 1.867 16.109 1 93.44 126 HIS A N 1
ATOM 966 C CA . HIS A 1 126 ? -3.906 2.471 16.953 1 93.44 126 HIS A CA 1
ATOM 967 C C . HIS A 1 126 ? -3.32 2.973 18.266 1 93.44 126 HIS A C 1
ATOM 969 O O . HIS A 1 126 ? -2.529 2.275 18.906 1 93.44 126 HIS A O 1
ATOM 975 N N . GLY A 1 127 ? -3.75 4.23 18.641 1 97.06 127 GLY A N 1
ATOM 976 C CA . GLY A 1 127 ? -3.381 4.793 19.922 1 97.06 127 GLY A CA 1
ATOM 977 C C . GLY A 1 127 ? -2.021 5.469 19.906 1 97.06 127 GLY A C 1
ATOM 978 O O . GLY A 1 127 ? -1.609 6.062 20.906 1 97.06 127 GLY A O 1
ATOM 979 N N . MET A 1 128 ? -1.359 5.457 18.797 1 96.31 128 MET A N 1
ATOM 980 C CA . MET A 1 128 ? -0.021 6.035 18.719 1 96.31 128 MET A CA 1
ATOM 981 C C . MET A 1 128 ? -0.093 7.543 18.484 1 96.31 128 MET A C 1
ATOM 983 O O . MET A 1 128 ? -0.807 8.008 17.594 1 96.31 128 MET A O 1
ATOM 987 N N . ASN A 1 129 ? 0.611 8.219 19.344 1 97.62 129 ASN A N 1
ATOM 988 C CA . ASN A 1 129 ? 0.844 9.625 19.016 1 97.62 129 ASN A CA 1
ATOM 989 C C . ASN A 1 129 ? 1.879 9.773 17.906 1 97.62 129 ASN A C 1
ATOM 991 O O . ASN A 1 129 ? 2.318 8.781 17.312 1 97.62 129 ASN A O 1
ATOM 995 N N . ALA A 1 130 ? 2.246 11.023 17.578 1 97.69 130 ALA A N 1
ATOM 996 C CA . ALA A 1 130 ? 3.121 11.273 16.438 1 97.69 130 ALA A CA 1
ATOM 997 C C . ALA A 1 130 ? 4.48 10.609 16.641 1 97.69 130 ALA A C 1
ATOM 999 O O . ALA A 1 130 ? 5.016 10 15.703 1 97.69 130 ALA A O 1
ATOM 1000 N N . ALA A 1 131 ? 5.066 10.703 17.828 1 96.5 131 ALA A N 1
ATOM 1001 C CA . ALA A 1 131 ? 6.375 10.117 18.094 1 96.5 131 ALA A CA 1
ATOM 1002 C C . ALA A 1 131 ? 6.336 8.602 17.953 1 96.5 131 ALA A C 1
ATOM 1004 O O . ALA A 1 131 ? 7.18 8.008 17.281 1 96.5 131 ALA A O 1
ATOM 1005 N N . ALA A 1 132 ? 5.379 7.996 18.562 1 95.25 132 ALA A N 1
ATOM 1006 C CA . ALA A 1 132 ? 5.219 6.551 18.469 1 95.25 132 ALA A CA 1
ATOM 1007 C C . ALA A 1 132 ? 4.926 6.121 17.031 1 95.25 132 ALA A C 1
ATOM 1009 O O . ALA A 1 132 ? 5.402 5.082 16.578 1 95.25 132 ALA A O 1
ATOM 1010 N N . PHE A 1 133 ? 4.113 6.875 16.375 1 96.62 133 PHE A N 1
ATOM 1011 C CA . PHE A 1 133 ? 3.789 6.602 14.977 1 96.62 133 PHE A CA 1
ATOM 1012 C C . PHE A 1 133 ? 5.039 6.668 14.102 1 96.62 133 PHE A C 1
ATOM 1014 O O . PHE A 1 133 ? 5.207 5.855 13.195 1 96.62 133 PHE A O 1
ATOM 1021 N N . MET A 1 134 ? 5.91 7.617 14.359 1 94.44 134 MET A N 1
ATOM 1022 C CA . MET A 1 134 ? 7.176 7.707 13.641 1 94.44 134 MET A CA 1
ATOM 1023 C C . MET A 1 134 ? 7.984 6.426 13.805 1 94.44 134 MET A C 1
ATOM 1025 O O . MET A 1 134 ? 8.5 5.883 12.82 1 94.44 134 MET A O 1
ATOM 1029 N N . ASP A 1 135 ? 8.094 5.93 15.031 1 90.31 135 ASP A N 1
ATOM 1030 C CA . ASP A 1 135 ? 8.797 4.676 15.297 1 90.31 135 ASP A CA 1
ATOM 1031 C C . ASP A 1 135 ? 8.164 3.518 14.531 1 90.31 135 ASP A C 1
ATOM 1033 O O . ASP A 1 135 ? 8.867 2.67 13.984 1 90.31 135 ASP A O 1
ATOM 1037 N N . PHE A 1 136 ? 6.891 3.539 14.539 1 92.06 136 PHE A N 1
ATOM 1038 C CA . PHE A 1 136 ? 6.125 2.508 13.852 1 92.06 136 PHE A CA 1
ATOM 1039 C C . PHE A 1 136 ? 6.422 2.523 12.352 1 92.06 136 PHE A C 1
ATOM 1041 O O . PHE A 1 136 ? 6.637 1.472 11.75 1 92.06 136 PHE A O 1
ATOM 1048 N N . LEU A 1 137 ? 6.434 3.695 11.758 1 89.25 137 LEU A N 1
ATOM 1049 C CA . LEU A 1 137 ? 6.719 3.834 10.336 1 89.25 137 LEU A CA 1
ATOM 1050 C C . LEU A 1 137 ? 8.125 3.344 10.016 1 89.25 137 LEU A C 1
ATOM 1052 O O . LEU A 1 137 ? 8.344 2.699 8.984 1 89.25 137 LEU A O 1
ATOM 1056 N N . LEU A 1 138 ? 9.055 3.656 10.883 1 84.25 138 LEU A N 1
ATOM 1057 C CA . LEU A 1 138 ? 10.422 3.191 10.688 1 84.25 138 LEU A CA 1
ATOM 1058 C C . LEU A 1 138 ? 10.492 1.669 10.727 1 84.25 138 LEU A C 1
ATOM 1060 O O . LEU A 1 138 ? 11.195 1.053 9.922 1 84.25 138 LEU A O 1
ATOM 1064 N N . LEU A 1 139 ? 9.797 1.113 11.641 1 80.5 139 LEU A N 1
ATOM 1065 C CA . LEU A 1 139 ? 9.742 -0.342 11.734 1 80.5 139 LEU A CA 1
ATOM 1066 C C . LEU A 1 139 ? 9.141 -0.945 10.469 1 80.5 139 LEU A C 1
ATOM 1068 O O . LEU A 1 139 ? 9.648 -1.943 9.953 1 80.5 139 LEU A O 1
ATOM 1072 N N . LEU A 1 140 ? 8.039 -0.372 10.016 1 78.69 140 LEU A N 1
ATOM 1073 C CA . LEU A 1 140 ? 7.398 -0.861 8.797 1 78.69 140 LEU A CA 1
ATOM 1074 C C . LEU A 1 140 ? 8.367 -0.808 7.617 1 78.69 140 LEU A C 1
ATOM 1076 O O . LEU A 1 140 ? 8.367 -1.702 6.77 1 78.69 140 LEU A O 1
ATOM 1080 N N . ASP A 1 141 ? 9.094 0.274 7.574 1 75.94 141 ASP A N 1
ATOM 1081 C CA . ASP A 1 141 ? 10.055 0.433 6.488 1 75.94 141 ASP A CA 1
ATOM 1082 C C . ASP A 1 141 ? 11.086 -0.693 6.5 1 75.94 141 ASP A C 1
ATOM 1084 O O . ASP A 1 141 ? 11.484 -1.188 5.441 1 75.94 141 ASP A O 1
ATOM 1088 N N . VAL A 1 142 ? 11.602 -1.059 7.68 1 70.06 142 VAL A N 1
ATOM 1089 C CA . VAL A 1 142 ? 12.539 -2.162 7.824 1 70.06 142 VAL A CA 1
ATOM 1090 C C . VAL A 1 142 ? 11.883 -3.465 7.375 1 70.06 142 VAL A C 1
ATOM 1092 O O . VAL A 1 142 ? 12.492 -4.258 6.652 1 70.06 142 VAL A O 1
ATOM 1095 N N . GLU A 1 143 ? 10.688 -3.65 7.805 1 67.38 143 GLU A N 1
ATOM 1096 C CA . GLU A 1 143 ? 9.953 -4.855 7.43 1 67.38 143 GLU A CA 1
ATOM 1097 C C . GLU A 1 143 ? 9.742 -4.93 5.918 1 67.38 143 GLU A C 1
ATOM 1099 O O . GLU A 1 143 ? 9.805 -6.012 5.332 1 67.38 143 GLU A O 1
ATOM 1104 N N . ARG A 1 144 ? 9.5 -3.834 5.422 1 66.94 144 ARG A N 1
ATOM 1105 C CA . ARG A 1 144 ? 9.289 -3.768 3.979 1 66.94 144 ARG A CA 1
ATOM 1106 C C . ARG A 1 144 ? 10.602 -3.982 3.227 1 66.94 144 ARG A C 1
ATOM 1108 O O . ARG A 1 144 ? 10.617 -4.605 2.162 1 66.94 144 ARG A O 1
ATOM 1115 N N . ALA A 1 145 ? 11.68 -3.312 3.727 1 61 145 ALA A N 1
ATOM 1116 C CA . ALA A 1 145 ? 12.992 -3.48 3.107 1 61 145 ALA A CA 1
ATOM 1117 C C . ALA A 1 145 ? 13.398 -4.953 3.072 1 61 145 ALA A C 1
ATOM 1119 O O . ALA A 1 145 ? 14.023 -5.406 2.111 1 61 145 ALA A O 1
ATOM 1120 N N . HIS A 1 146 ? 13.133 -5.637 4.156 1 57.16 146 HIS A N 1
ATOM 1121 C CA . HIS A 1 146 ? 13.453 -7.059 4.152 1 57.16 146 HIS A CA 1
ATOM 1122 C C . HIS A 1 146 ? 12.711 -7.789 3.037 1 57.16 146 HIS A C 1
ATOM 1124 O O . HIS A 1 146 ? 13.273 -8.688 2.404 1 57.16 146 HIS A O 1
ATOM 1130 N N . VAL A 1 147 ? 11.523 -7.41 2.924 1 55.31 147 VAL A N 1
ATOM 1131 C CA . VAL A 1 147 ? 10.711 -8.039 1.886 1 55.31 147 VAL A CA 1
ATOM 1132 C C . VAL A 1 147 ? 11.281 -7.699 0.51 1 55.31 147 VAL A C 1
ATOM 1134 O O . VAL A 1 147 ? 11.062 -8.438 -0.456 1 55.31 147 VAL A O 1
ATOM 1137 N N . LEU A 1 148 ? 12.281 -6.758 0.522 1 63.22 148 LEU A N 1
ATOM 1138 C CA . LEU A 1 148 ? 12.641 -6.223 -0.786 1 63.22 148 LEU A CA 1
ATOM 1139 C C . LEU A 1 148 ? 13.758 -7.039 -1.422 1 63.22 148 LEU A C 1
ATOM 1141 O O . LEU A 1 148 ? 14.047 -6.879 -2.609 1 63.22 148 LEU A O 1
ATOM 1145 N N . ASP A 1 149 ? 14.328 -7.977 -0.577 1 77.25 149 ASP A N 1
ATOM 1146 C CA . ASP A 1 149 ? 15.281 -8.758 -1.352 1 77.25 149 ASP A CA 1
ATOM 1147 C C . ASP A 1 149 ? 14.57 -9.789 -2.229 1 77.25 149 ASP A C 1
ATOM 1149 O O . ASP A 1 149 ? 14.258 -10.891 -1.777 1 77.25 149 ASP A O 1
ATOM 1153 N N . ARG A 1 150 ? 14.383 -9.406 -3.477 1 86.88 150 ARG A N 1
ATOM 1154 C CA . ARG A 1 150 ? 13.617 -10.242 -4.395 1 86.88 150 ARG A CA 1
ATOM 1155 C C . ARG A 1 150 ? 14.539 -11.172 -5.188 1 86.88 150 ARG A C 1
ATOM 1157 O O . ARG A 1 150 ? 14.156 -11.672 -6.246 1 86.88 150 ARG A O 1
ATOM 1164 N N . GLY A 1 151 ? 15.742 -11.32 -4.664 1 90 151 GLY A N 1
ATOM 1165 C CA . GLY A 1 151 ? 16.719 -12.102 -5.402 1 90 151 GLY A CA 1
ATOM 1166 C C . GLY A 1 151 ? 16.234 -13.492 -5.77 1 90 151 GLY A C 1
ATOM 1167 O O . GLY A 1 151 ? 16.391 -13.93 -6.906 1 90 151 GLY A O 1
ATOM 1168 N N . ALA A 1 152 ? 15.641 -14.18 -4.879 1 93.31 152 ALA A N 1
ATOM 1169 C CA . ALA A 1 152 ? 15.172 -15.539 -5.129 1 93.31 152 ALA A CA 1
ATOM 1170 C C . ALA A 1 152 ? 14.062 -15.547 -6.172 1 93.31 152 ALA A C 1
ATOM 1172 O O . ALA A 1 152 ? 14.062 -16.375 -7.082 1 93.31 152 ALA A O 1
ATOM 1173 N N . VAL A 1 153 ? 13.133 -14.656 -6.07 1 95.56 153 VAL A N 1
ATOM 1174 C CA . VAL A 1 153 ? 12.031 -14.578 -7.023 1 95.56 153 VAL A CA 1
ATOM 1175 C C . VAL A 1 153 ? 12.555 -14.156 -8.391 1 95.56 153 VAL A C 1
ATOM 1177 O O . VAL A 1 153 ? 12.164 -14.719 -9.414 1 95.56 153 VAL A O 1
ATOM 1180 N N . GLN A 1 154 ? 13.461 -13.211 -8.344 1 94.25 154 GLN A N 1
ATOM 1181 C CA . GLN A 1 154 ? 14.07 -12.75 -9.586 1 94.25 154 GLN A CA 1
ATOM 1182 C C . GLN A 1 154 ? 14.75 -13.898 -10.32 1 94.25 154 GLN A C 1
ATOM 1184 O O . GLN A 1 154 ? 14.57 -14.055 -11.531 1 94.25 154 GLN A O 1
ATOM 1189 N N . GLU A 1 155 ? 15.461 -14.641 -9.609 1 95.12 155 GLU A N 1
ATOM 1190 C CA . GLU A 1 155 ? 16.172 -15.781 -10.203 1 95.12 155 GLU A CA 1
ATOM 1191 C C . GLU A 1 155 ? 15.188 -16.766 -10.828 1 95.12 155 GLU A C 1
ATOM 1193 O O . GLU A 1 155 ? 15.414 -17.266 -11.93 1 95.12 155 GLU A O 1
ATOM 1198 N N . LEU A 1 156 ? 14.133 -17.062 -10.211 1 96.75 156 LEU A N 1
ATOM 1199 C CA . LEU A 1 156 ? 13.141 -18.016 -10.703 1 96.75 156 LEU A CA 1
ATOM 1200 C C . LEU A 1 156 ? 12.484 -17.5 -11.984 1 96.75 156 LEU A C 1
ATOM 1202 O O . LEU A 1 156 ? 12.289 -18.266 -12.93 1 96.75 156 LEU A O 1
ATOM 1206 N N . ILE A 1 157 ? 12.203 -16.234 -12.016 1 96.69 157 ILE A N 1
ATOM 1207 C CA . ILE A 1 157 ? 11.523 -15.648 -13.164 1 96.69 157 ILE A CA 1
ATOM 1208 C C . ILE A 1 157 ? 12.477 -15.609 -14.359 1 96.69 157 ILE A C 1
ATOM 1210 O O . ILE A 1 157 ? 12.078 -15.906 -15.484 1 96.69 157 ILE A O 1
ATOM 1214 N N . VAL A 1 158 ? 13.719 -15.242 -14.094 1 94 158 VAL A N 1
ATOM 1215 C CA . VAL A 1 158 ? 14.719 -15.211 -15.156 1 94 158 VAL A CA 1
ATOM 1216 C C . VAL A 1 158 ? 14.875 -16.609 -15.766 1 94 158 VAL A C 1
ATOM 1218 O O . VAL A 1 158 ? 14.914 -16.75 -16.984 1 94 158 VAL A O 1
ATOM 1221 N N . GLN A 1 159 ? 14.875 -17.578 -14.945 1 94.56 159 GLN A N 1
ATOM 1222 C CA . GLN A 1 159 ? 15.008 -18.969 -15.398 1 94.56 159 GLN A CA 1
ATOM 1223 C C . GLN A 1 159 ? 13.789 -19.391 -16.219 1 94.56 159 GLN A C 1
ATOM 1225 O O . GLN A 1 159 ? 13.938 -20.047 -17.25 1 94.56 159 GLN A O 1
ATOM 1230 N N . ALA A 1 160 ? 12.68 -19.062 -15.789 1 94.94 160 ALA A N 1
ATOM 1231 C CA . ALA A 1 160 ? 11.438 -19.484 -16.422 1 94.94 160 ALA A CA 1
ATOM 1232 C C . ALA A 1 160 ? 11.242 -18.781 -17.766 1 94.94 160 ALA A C 1
ATOM 1234 O O . ALA A 1 160 ? 10.641 -19.328 -18.688 1 94.94 160 ALA A O 1
ATOM 1235 N N . ASN A 1 161 ? 11.633 -17.562 -17.797 1 89.12 161 ASN A N 1
ATOM 1236 C CA . ASN A 1 161 ? 11.469 -16.766 -19.016 1 89.12 161 ASN A CA 1
ATOM 1237 C C . ASN A 1 161 ? 12.406 -17.25 -20.125 1 89.12 161 ASN A C 1
ATOM 1239 O O . ASN A 1 161 ? 12.141 -17.031 -21.297 1 89.12 161 ASN A O 1
ATOM 1243 N N . HIS A 1 162 ? 13.523 -17.844 -19.844 1 82.75 162 HIS A N 1
ATOM 1244 C CA . HIS A 1 162 ? 14.484 -18.344 -20.812 1 82.75 162 HIS A CA 1
ATOM 1245 C C . HIS A 1 162 ? 14.102 -19.734 -21.297 1 82.75 162 HIS A C 1
ATOM 1247 O O . HIS A 1 162 ? 14.695 -20.25 -22.25 1 82.75 162 HIS A O 1
ATOM 1253 N N . GLN A 1 163 ? 13.117 -20.344 -20.75 1 71.25 163 GLN A N 1
ATOM 1254 C CA . GLN A 1 163 ? 12.672 -21.656 -21.219 1 71.25 163 GLN A CA 1
ATOM 1255 C C . GLN A 1 163 ? 11.562 -21.531 -22.266 1 71.25 163 GLN A C 1
ATOM 1257 O O . GLN A 1 163 ? 10.781 -20.578 -22.219 1 71.25 163 GLN A O 1
ATOM 1262 N N . MET B 1 1 ? -8.969 -69 43 1 23.45 1 MET B N 1
ATOM 1263 C CA . MET B 1 1 ? -8.117 -67.938 42.469 1 23.45 1 MET B CA 1
ATOM 1264 C C . MET B 1 1 ? -8.625 -67.438 41.094 1 23.45 1 MET B C 1
ATOM 1266 O O . MET B 1 1 ? -8.398 -68.125 40.094 1 23.45 1 MET B O 1
ATOM 1270 N N . LYS B 1 2 ? -9.82 -66.75 41.094 1 27.52 2 LYS B N 1
ATOM 1271 C CA . LYS B 1 2 ? -10.672 -66.125 40.094 1 27.52 2 LYS B CA 1
ATOM 1272 C C . LYS B 1 2 ? -9.906 -65.062 39.312 1 27.52 2 LYS B C 1
ATOM 1274 O O . LYS B 1 2 ? -9.477 -64.062 39.844 1 27.52 2 LYS B O 1
ATOM 1279 N N . LYS B 1 3 ? -9.094 -65.625 38.312 1 27.36 3 LYS B N 1
ATOM 1280 C CA . LYS B 1 3 ? -8.336 -64.812 37.375 1 27.36 3 LYS B CA 1
ATOM 1281 C C . LYS B 1 3 ? -9.219 -63.75 36.688 1 27.36 3 LYS B C 1
ATOM 1283 O O . LYS B 1 3 ? -10.172 -64.062 36 1 27.36 3 LYS B O 1
ATOM 1288 N N . LEU B 1 4 ? -9.453 -62.656 37.438 1 29.19 4 LEU B N 1
ATOM 1289 C CA . LEU B 1 4 ? -10.156 -61.469 36.938 1 29.19 4 LEU B CA 1
ATOM 1290 C C . LEU B 1 4 ? -9.508 -60.938 35.688 1 29.19 4 LEU B C 1
ATOM 1292 O O . LEU B 1 4 ? -8.352 -60.5 35.688 1 29.19 4 LEU B O 1
ATOM 1296 N N . PHE B 1 5 ? -9.766 -61.531 34.5 1 28.58 5 PHE B N 1
ATOM 1297 C CA . PHE B 1 5 ? -9.391 -61.062 33.188 1 28.58 5 PHE B CA 1
ATOM 1298 C C . PHE B 1 5 ? -9.883 -59.625 32.969 1 28.58 5 PHE B C 1
ATOM 1300 O O . PHE B 1 5 ? -11.094 -59.406 32.844 1 28.58 5 PHE B O 1
ATOM 1307 N N . VAL B 1 6 ? -9.227 -58.625 33.625 1 27.72 6 VAL B N 1
ATOM 1308 C CA . VAL B 1 6 ? -9.477 -57.188 33.375 1 27.72 6 VAL B CA 1
ATOM 1309 C C . VAL B 1 6 ? -9.297 -56.875 31.891 1 27.72 6 VAL B C 1
ATOM 1311 O O . VAL B 1 6 ? -8.203 -57.062 31.344 1 27.72 6 VAL B O 1
ATOM 1314 N N . LEU B 1 7 ? -10.32 -57.156 31.016 1 27.39 7 LEU B N 1
ATOM 1315 C CA . LEU B 1 7 ? -10.43 -56.719 29.625 1 27.39 7 LEU B CA 1
ATOM 1316 C C . LEU B 1 7 ? -10.086 -55.219 29.484 1 27.39 7 LEU B C 1
ATOM 1318 O O . LEU B 1 7 ? -10.828 -54.375 29.969 1 27.39 7 LEU B O 1
ATOM 1322 N N . LEU B 1 8 ? -8.773 -54.812 29.641 1 27.84 8 LEU B N 1
ATOM 1323 C CA . LEU B 1 8 ? -8.289 -53.438 29.359 1 27.84 8 LEU B CA 1
ATOM 1324 C C . LEU B 1 8 ? -8.68 -53 27.953 1 27.84 8 LEU B C 1
ATOM 1326 O O . LEU B 1 8 ? -8.141 -53.531 26.969 1 27.84 8 LEU B O 1
ATOM 1330 N N . GLY B 1 9 ? -9.992 -52.688 27.625 1 29.2 9 GLY B N 1
ATOM 1331 C CA . GLY B 1 9 ? -10.461 -52.031 26.422 1 29.2 9 GLY B CA 1
ATOM 1332 C C . GLY B 1 9 ? -9.617 -50.812 26.031 1 29.2 9 GLY B C 1
ATOM 1333 O O . GLY B 1 9 ? -9.531 -49.844 26.781 1 29.2 9 GLY B O 1
ATOM 1334 N N . PHE B 1 10 ? -8.438 -51.031 25.297 1 29.77 10 PHE B N 1
ATOM 1335 C CA . PHE B 1 10 ? -7.617 -50 24.719 1 29.77 10 PHE B CA 1
ATOM 1336 C C . PHE B 1 10 ? -8.477 -49 23.938 1 29.77 10 PHE B C 1
ATOM 1338 O O . PHE B 1 10 ? -9.172 -49.375 23 1 29.77 10 PHE B O 1
ATOM 1345 N N . LEU B 1 11 ? -8.969 -47.875 24.531 1 31.36 11 LEU B N 1
ATOM 1346 C CA . LEU B 1 11 ? -9.516 -46.656 23.953 1 31.36 11 LEU B CA 1
ATOM 1347 C C . LEU B 1 11 ? -8.641 -46.156 22.812 1 31.36 11 LEU B C 1
ATOM 1349 O O . LEU B 1 11 ? -7.52 -45.688 23.031 1 31.36 11 LEU B O 1
ATOM 1353 N N . SER B 1 12 ? -8.672 -46.812 21.609 1 29.91 12 SER B N 1
ATOM 1354 C CA . SER B 1 12 ? -8.086 -46.25 20.406 1 29.91 12 SER B CA 1
ATOM 1355 C C . SER B 1 12 ? -8.445 -44.75 20.266 1 29.91 12 SER B C 1
ATOM 1357 O O . SER B 1 12 ? -9.625 -44.406 20.156 1 29.91 12 SER B O 1
ATOM 1359 N N . LEU B 1 13 ? -7.715 -43.812 20.859 1 32.59 13 LEU B N 1
ATOM 1360 C CA . LEU B 1 13 ? -7.762 -42.375 20.609 1 32.59 13 LEU B CA 1
ATOM 1361 C C . LEU B 1 13 ? -7.797 -42.094 19.109 1 32.59 13 LEU B C 1
ATOM 1363 O O . LEU B 1 13 ? -6.949 -42.594 18.359 1 32.59 13 LEU B O 1
ATOM 1367 N N . PRO B 1 14 ? -9.023 -41.812 18.484 1 34.03 14 PRO B N 1
ATOM 1368 C CA . PRO B 1 14 ? -9.047 -41.469 17.062 1 34.03 14 PRO B CA 1
ATOM 1369 C C . PRO B 1 14 ? -8 -40.406 16.703 1 34.03 14 PRO B C 1
ATOM 1371 O O . PRO B 1 14 ? -8.055 -39.281 17.188 1 34.03 14 PRO B O 1
ATOM 1374 N N . LEU B 1 15 ? -6.727 -40.719 16.562 1 32.44 15 LEU B N 1
ATOM 1375 C CA . LEU B 1 15 ? -5.633 -39.906 16.031 1 32.44 15 LEU B CA 1
ATOM 1376 C C . LEU B 1 15 ? -6.082 -39.125 14.797 1 32.44 15 LEU B C 1
ATOM 1378 O O . LEU B 1 15 ? -5.297 -38.375 14.211 1 32.44 15 LEU B O 1
ATOM 1382 N N . ALA B 1 16 ? -6.984 -39.688 13.898 1 31.09 16 ALA B N 1
ATOM 1383 C CA . ALA B 1 16 ? -7.223 -39.25 12.523 1 31.09 16 ALA B CA 1
ATOM 1384 C C . ALA B 1 16 ? -7.832 -37.844 12.477 1 31.09 16 ALA B C 1
ATOM 1386 O O . ALA B 1 16 ? -8.383 -37.438 11.453 1 31.09 16 ALA B O 1
ATOM 1387 N N . ALA B 1 17 ? -8.172 -37.156 13.562 1 34.41 17 ALA B N 1
ATOM 1388 C CA . ALA B 1 17 ? -8.766 -35.844 13.375 1 34.41 17 ALA B CA 1
ATOM 1389 C C . ALA B 1 17 ? -7.828 -34.938 12.586 1 34.41 17 ALA B C 1
ATOM 1391 O O . ALA B 1 17 ? -8.156 -33.781 12.336 1 34.41 17 ALA B O 1
ATOM 1392 N N . SER B 1 18 ? -6.539 -35.156 12.578 1 33.59 18 SER B N 1
ATOM 1393 C CA . SER B 1 18 ? -5.438 -34.219 12.438 1 33.59 18 SER B CA 1
ATOM 1394 C C . SER B 1 18 ? -5.426 -33.594 11.047 1 33.59 18 SER B C 1
ATOM 1396 O O . SER B 1 18 ? -5.184 -32.375 10.906 1 33.59 18 SER B O 1
ATOM 1398 N N . GLU B 1 19 ? -5.051 -34.156 9.906 1 35.78 19 GLU B N 1
ATOM 1399 C CA . GLU B 1 19 ? -5.004 -33.781 8.492 1 35.78 19 GLU B CA 1
ATOM 1400 C C . GLU B 1 19 ? -6.367 -33.312 7.996 1 35.78 19 GLU B C 1
ATOM 1402 O O . GLU B 1 19 ? -6.445 -32.5 7.066 1 35.78 19 GLU B O 1
ATOM 1407 N N . THR B 1 20 ? -7.516 -33.75 8.352 1 37.81 20 THR B N 1
ATOM 1408 C CA . THR B 1 20 ? -8.914 -33.625 7.973 1 37.81 20 THR B CA 1
ATOM 1409 C C . THR B 1 20 ? -9.422 -32.219 8.305 1 37.81 20 THR B C 1
ATOM 1411 O O . THR B 1 20 ? -10.383 -31.734 7.699 1 37.81 20 THR B O 1
ATOM 1414 N N . ASP B 1 21 ? -8.961 -31.547 9.266 1 38.06 21 ASP B N 1
ATOM 1415 C CA . ASP B 1 21 ? -9.648 -30.344 9.758 1 38.06 21 ASP B CA 1
ATOM 1416 C C . ASP B 1 21 ? -9.469 -29.188 8.789 1 38.06 21 ASP B C 1
ATOM 1418 O O . ASP B 1 21 ? -10.414 -28.438 8.531 1 38.06 21 ASP B O 1
ATOM 1422 N N . ARG B 1 22 ? -8.227 -28.797 8.578 1 37.69 22 ARG B N 1
ATOM 1423 C CA . ARG B 1 22 ? -7.984 -27.594 7.781 1 37.69 22 ARG B CA 1
ATOM 1424 C C . ARG B 1 22 ? -8.258 -27.844 6.305 1 37.69 22 ARG B C 1
ATOM 1426 O O . ARG B 1 22 ? -8.367 -26.906 5.516 1 37.69 22 ARG B O 1
ATOM 1433 N N . LEU B 1 23 ? -7.984 -29.016 5.695 1 43.44 23 LEU B N 1
ATOM 1434 C CA . LEU B 1 23 ? -8.562 -29.406 4.414 1 43.44 23 LEU B CA 1
ATOM 1435 C C . LEU B 1 23 ? -10.086 -29.281 4.441 1 43.44 23 LEU B C 1
ATOM 1437 O O . LEU B 1 23 ? -10.742 -29.453 3.414 1 43.44 23 LEU B O 1
ATOM 1441 N N . SER B 1 24 ? -10.594 -29.281 5.52 1 48.28 24 SER B N 1
ATOM 1442 C CA . SER B 1 24 ? -11.852 -28.672 5.945 1 48.28 24 SER B CA 1
ATOM 1443 C C . SER B 1 24 ? -11.977 -27.234 5.434 1 48.28 24 SER B C 1
ATOM 1445 O O . SER B 1 24 ? -13.07 -26.781 5.105 1 48.28 24 SER B O 1
ATOM 1447 N N . LEU B 1 25 ? -10.891 -26.688 5.199 1 52.69 25 LEU B N 1
ATOM 1448 C CA . LEU B 1 25 ? -10.867 -25.328 4.656 1 52.69 25 LEU B CA 1
ATOM 1449 C C . LEU B 1 25 ? -11.586 -25.281 3.314 1 52.69 25 LEU B C 1
ATOM 1451 O O . LEU B 1 25 ? -12.359 -24.344 3.061 1 52.69 25 LEU B O 1
ATOM 1455 N N . MET B 1 26 ? -11.219 -26.312 2.439 1 57 26 MET B N 1
ATOM 1456 C CA . MET B 1 26 ? -11.852 -26.344 1.121 1 57 26 MET B CA 1
ATOM 1457 C C . MET B 1 26 ? -13.203 -27.031 1.174 1 57 26 MET B C 1
ATOM 1459 O O . MET B 1 26 ? -14.102 -26.719 0.392 1 57 26 MET B O 1
ATOM 1463 N N . THR B 1 27 ? -13.227 -28.016 2.117 1 54.94 27 THR B N 1
ATOM 1464 C CA . THR B 1 27 ? -14.391 -28.891 2.043 1 54.94 27 THR B CA 1
ATOM 1465 C C . THR B 1 27 ? -15.664 -28.141 2.416 1 54.94 27 THR B C 1
ATOM 1467 O O . THR B 1 27 ? -16.734 -28.422 1.88 1 54.94 27 THR B O 1
ATOM 1470 N N . GLU B 1 28 ? -15.5 -27.172 3.227 1 62.12 28 GLU B N 1
ATOM 1471 C CA . GLU B 1 28 ? -16.75 -26.547 3.645 1 62.12 28 GLU B CA 1
ATOM 1472 C C . GLU B 1 28 ? -17 -25.266 2.857 1 62.12 28 GLU B C 1
ATOM 1474 O O . GLU B 1 28 ? -17.859 -24.453 3.227 1 62.12 28 GLU B O 1
ATOM 1479 N N . MET B 1 29 ? -16.328 -25.422 1.652 1 73.69 29 MET B N 1
ATOM 1480 C CA . MET B 1 29 ? -16.484 -24.188 0.884 1 73.69 29 MET B CA 1
ATOM 1481 C C . MET B 1 29 ? -17.641 -24.312 -0.104 1 73.69 29 MET B C 1
ATOM 1483 O O . MET B 1 29 ? -18.047 -25.422 -0.46 1 73.69 29 MET B O 1
ATOM 1487 N N . GLN B 1 30 ? -18.312 -23.297 -0.302 1 82.06 30 GLN B N 1
ATOM 1488 C CA . GLN B 1 30 ? -19.391 -23.25 -1.288 1 82.06 30 GLN B CA 1
ATOM 1489 C C . GLN B 1 30 ? -18.828 -23.078 -2.699 1 82.06 30 GLN B C 1
ATOM 1491 O O . GLN B 1 30 ? -18.734 -21.953 -3.201 1 82.06 30 GLN B O 1
ATOM 1496 N N . TYR B 1 31 ? -18.594 -24.312 -3.287 1 90.25 31 TYR B N 1
ATOM 1497 C CA . TYR B 1 31 ? -18.062 -24.281 -4.645 1 90.25 31 TYR B CA 1
ATOM 1498 C C . TYR B 1 31 ? -19.156 -23.953 -5.652 1 90.25 31 TYR B C 1
ATOM 1500 O O . TYR B 1 31 ? -20.312 -24.359 -5.477 1 90.25 31 TYR B O 1
ATOM 1508 N N . THR B 1 32 ? -18.766 -23.266 -6.691 1 92.06 32 THR B N 1
ATOM 1509 C CA . THR B 1 32 ? -19.766 -22.812 -7.641 1 92.06 32 THR B CA 1
ATOM 1510 C C . THR B 1 32 ? -19.625 -23.516 -8.977 1 92.06 32 THR B C 1
ATOM 1512 O O . THR B 1 32 ? -20.391 -2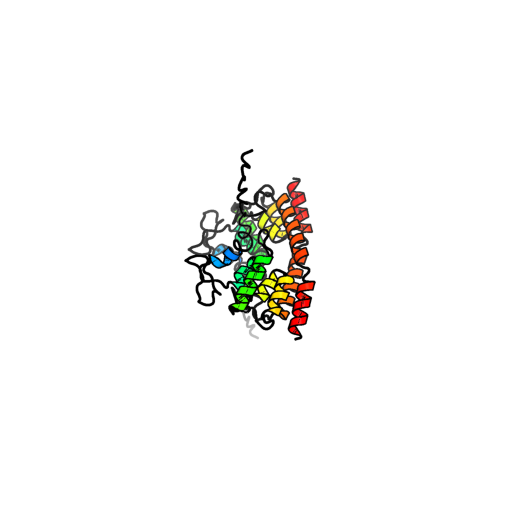3.281 -9.906 1 92.06 32 THR B O 1
ATOM 1515 N N . ASP B 1 33 ? -18.688 -24.391 -9.18 1 94.19 33 ASP B N 1
ATOM 1516 C CA . ASP B 1 33 ? -18.469 -25.141 -10.406 1 94.19 33 ASP B CA 1
ATOM 1517 C C . ASP B 1 33 ? -18.172 -26.609 -10.109 1 94.19 33 ASP B C 1
ATOM 1519 O O . ASP B 1 33 ? -17.812 -26.953 -8.984 1 94.19 33 ASP B O 1
ATOM 1523 N N . GLU B 1 34 ? -18.312 -27.453 -11.109 1 92.88 34 GLU B N 1
ATOM 1524 C CA . GLU B 1 34 ? -18.172 -28.906 -10.961 1 92.88 34 GLU B CA 1
ATOM 1525 C C . GLU B 1 34 ? -16.734 -29.281 -10.609 1 92.88 34 GLU B C 1
ATOM 1527 O O . GLU B 1 34 ? -16.516 -30.203 -9.812 1 92.88 34 GLU B O 1
ATOM 1532 N N . GLN B 1 35 ? -15.812 -28.578 -11.133 1 93.69 35 GLN B N 1
ATOM 1533 C CA . GLN B 1 35 ? -14.406 -28.891 -10.891 1 93.69 35 GLN B CA 1
ATOM 1534 C C . GLN B 1 35 ? -13.969 -28.406 -9.516 1 93.69 35 GLN B C 1
ATOM 1536 O O . GLN B 1 35 ? -12.883 -28.766 -9.047 1 93.69 35 GLN B O 1
ATOM 1541 N N . GLN B 1 36 ? -14.867 -27.641 -8.891 1 93.06 36 GLN B N 1
ATOM 1542 C CA . GLN B 1 36 ? -14.586 -27.094 -7.57 1 93.06 36 GLN B CA 1
ATOM 1543 C C . GLN B 1 36 ? -13.383 -26.156 -7.613 1 93.06 36 GLN B C 1
ATOM 1545 O O . GLN B 1 36 ? -12.484 -26.266 -6.773 1 93.06 36 GLN B O 1
ATOM 1550 N N . CYS B 1 37 ? -13.391 -25.281 -8.586 1 95.75 37 CYS B N 1
ATOM 1551 C CA . CYS B 1 37 ? -12.273 -24.344 -8.75 1 95.75 37 CYS B CA 1
ATOM 1552 C C . CYS B 1 37 ? -12.664 -22.938 -8.32 1 95.75 37 CYS B C 1
ATOM 1554 O O . CYS B 1 37 ? -11.812 -22.062 -8.203 1 95.75 37 CYS B O 1
ATOM 1556 N N . HIS B 1 38 ? -13.922 -22.719 -8.086 1 95.12 38 HIS B N 1
ATOM 1557 C CA . HIS B 1 38 ? -14.406 -21.406 -7.664 1 95.12 38 HIS B CA 1
ATOM 1558 C C . HIS B 1 38 ? -15.273 -21.516 -6.414 1 95.12 38 HIS B C 1
ATOM 1560 O O . HIS B 1 38 ? -16.062 -22.469 -6.281 1 95.12 38 HIS B O 1
ATOM 1566 N N . VAL B 1 39 ? -15.008 -20.547 -5.488 1 91.19 39 VAL B N 1
ATOM 1567 C CA . VAL B 1 39 ? -15.688 -20.562 -4.195 1 91.19 39 VAL B CA 1
ATOM 1568 C C . VAL B 1 39 ? -16.375 -19.234 -3.947 1 91.19 39 VAL B C 1
ATOM 1570 O O . VAL B 1 39 ? -15.812 -18.172 -4.246 1 91.19 39 VAL B O 1
ATOM 1573 N N . ARG B 1 40 ? -17.547 -19.344 -3.486 1 88.62 40 ARG B N 1
ATOM 1574 C CA . ARG B 1 40 ? -18.266 -18.156 -3.039 1 88.62 40 ARG B CA 1
ATOM 1575 C C . ARG B 1 40 ? -18.125 -17.969 -1.531 1 88.62 40 ARG B C 1
ATOM 1577 O O . ARG B 1 40 ? -18.484 -18.859 -0.754 1 88.62 40 ARG B O 1
ATOM 1584 N N . MET B 1 41 ? -17.594 -16.797 -1.153 1 80.44 41 MET B N 1
ATOM 1585 C CA . MET B 1 41 ? -17.328 -16.562 0.264 1 80.44 41 MET B CA 1
ATOM 1586 C C . MET B 1 41 ? -18.562 -15.984 0.953 1 80.44 41 MET B C 1
ATOM 1588 O O . MET B 1 41 ? -18.828 -16.297 2.119 1 80.44 41 MET B O 1
ATOM 1592 N N . THR B 1 42 ? -19.156 -15.133 0.264 1 76.5 42 THR B N 1
ATOM 1593 C CA . THR B 1 42 ? -20.438 -14.602 0.725 1 76.5 42 THR B CA 1
ATOM 1594 C C . THR B 1 42 ? -21.469 -14.633 -0.395 1 76.5 42 THR B C 1
ATOM 1596 O O . THR B 1 42 ? -21.125 -14.758 -1.57 1 76.5 42 THR B O 1
ATOM 1599 N N . ALA B 1 43 ? -22.703 -14.664 0.049 1 77.12 43 ALA B N 1
ATOM 1600 C CA . ALA B 1 43 ? -23.797 -14.812 -0.913 1 77.12 43 ALA B CA 1
ATOM 1601 C C . ALA B 1 43 ? -23.781 -13.68 -1.936 1 77.12 43 ALA B C 1
ATOM 1603 O O . ALA B 1 43 ? -24.141 -13.883 -3.1 1 77.12 43 ALA B O 1
ATOM 1604 N N . ASP B 1 44 ? -23.219 -12.617 -1.532 1 83.38 44 ASP B N 1
ATOM 1605 C CA . ASP B 1 44 ? -23.344 -11.438 -2.385 1 83.38 44 ASP B CA 1
ATOM 1606 C C . ASP B 1 44 ? -22.047 -11.188 -3.154 1 83.38 44 ASP B C 1
ATOM 1608 O O . ASP B 1 44 ? -22 -10.32 -4.027 1 83.38 44 ASP B O 1
ATOM 1612 N N . GLU B 1 45 ? -21.141 -12.078 -2.982 1 79.94 45 GLU B N 1
ATOM 1613 C CA . GLU B 1 45 ? -19.859 -11.844 -3.637 1 79.94 45 GLU B CA 1
ATOM 1614 C C . GLU B 1 45 ? -19.672 -12.781 -4.828 1 79.94 45 GLU B C 1
ATOM 1616 O O . GLU B 1 45 ? -20.188 -13.898 -4.84 1 79.94 45 GLU B O 1
ATOM 1621 N N . ALA B 1 46 ? -19.016 -12.234 -5.848 1 88.31 46 ALA B N 1
ATOM 1622 C CA . ALA B 1 46 ? -18.656 -13.102 -6.965 1 88.31 46 ALA B CA 1
ATOM 1623 C C . ALA B 1 46 ? -17.734 -14.227 -6.504 1 88.31 46 ALA B C 1
ATOM 1625 O O . ALA B 1 46 ? -16.953 -14.055 -5.566 1 88.31 46 ALA B O 1
ATOM 1626 N N . PRO B 1 47 ? -17.906 -15.328 -7.18 1 91.75 47 PRO B N 1
ATOM 1627 C CA . PRO B 1 47 ? -17.016 -16.438 -6.848 1 91.75 47 PRO B CA 1
ATOM 1628 C C . PRO B 1 47 ? -15.539 -16.094 -7.109 1 91.75 47 PRO B C 1
ATOM 1630 O O . PRO B 1 47 ? -15.234 -15.359 -8.055 1 91.75 47 PRO B O 1
ATOM 1633 N N . ARG B 1 48 ? -14.711 -16.625 -6.207 1 90.75 48 ARG B N 1
ATOM 1634 C CA . ARG B 1 48 ? -13.273 -16.422 -6.32 1 90.75 48 ARG B CA 1
ATOM 1635 C C . ARG B 1 48 ? -12.562 -17.719 -6.688 1 90.75 48 ARG B C 1
ATOM 1637 O O . ARG B 1 48 ? -13.016 -18.812 -6.324 1 90.75 48 ARG B O 1
ATOM 1644 N N . SER B 1 49 ? -11.469 -17.562 -7.371 1 94.88 49 SER B N 1
ATOM 1645 C CA . SER B 1 49 ? -10.633 -18.719 -7.691 1 94.88 49 SER B CA 1
ATOM 1646 C C . SER B 1 49 ? -10.047 -19.344 -6.43 1 94.88 49 SER B C 1
ATOM 1648 O O . SER B 1 49 ? -9.492 -18.641 -5.582 1 94.88 49 SER B O 1
ATOM 1650 N N . ILE B 1 50 ? -10.18 -20.641 -6.367 1 92.94 50 ILE B N 1
ATOM 1651 C CA . ILE B 1 50 ? -9.633 -21.328 -5.211 1 92.94 50 ILE B CA 1
ATOM 1652 C C . ILE B 1 50 ? -8.109 -21.188 -5.188 1 92.94 50 ILE B C 1
ATOM 1654 O O . ILE B 1 50 ? -7.508 -21.094 -4.113 1 92.94 50 ILE B O 1
ATOM 1658 N N . VAL B 1 51 ? -7.512 -21.078 -6.328 1 95.38 51 VAL B N 1
ATOM 1659 C CA . VAL B 1 51 ? -6.062 -20.906 -6.418 1 95.38 51 VAL B CA 1
ATOM 1660 C C . VAL B 1 51 ? -5.66 -19.578 -5.785 1 95.38 51 VAL B C 1
ATOM 1662 O O . VAL B 1 51 ? -4.762 -19.531 -4.938 1 95.38 51 VAL B O 1
ATOM 1665 N N . HIS B 1 52 ? -6.355 -18.547 -6.133 1 94.31 52 HIS B N 1
ATOM 1666 C CA . HIS B 1 52 ? -6.07 -17.234 -5.555 1 94.31 52 HIS B CA 1
ATOM 1667 C C . HIS B 1 52 ? -6.312 -17.234 -4.047 1 94.31 52 HIS B C 1
ATOM 1669 O O . HIS B 1 52 ? -5.535 -16.656 -3.289 1 94.31 52 HIS B O 1
ATOM 1675 N N . LEU B 1 53 ? -7.34 -17.844 -3.67 1 89.5 53 LEU B N 1
ATOM 1676 C CA . LEU B 1 53 ? -7.672 -17.891 -2.252 1 89.5 53 LEU B CA 1
ATOM 1677 C C . LEU B 1 53 ? -6.586 -18.609 -1.46 1 89.5 53 LEU B C 1
ATOM 1679 O O . LEU B 1 53 ? -6.16 -18.125 -0.404 1 89.5 53 LEU B O 1
ATOM 1683 N N . LEU B 1 54 ? -6.168 -19.703 -1.966 1 90.69 54 LEU B N 1
ATOM 1684 C CA . LEU B 1 54 ? -5.137 -20.5 -1.293 1 90.69 54 LEU B CA 1
ATOM 1685 C C . LEU B 1 54 ? -3.811 -19.75 -1.273 1 90.69 54 LEU B C 1
ATOM 1687 O O . LEU B 1 54 ? -3.109 -19.734 -0.259 1 90.69 54 LEU B O 1
ATOM 1691 N N . LEU B 1 55 ? -3.506 -19.156 -2.391 1 91.25 55 LEU B N 1
ATOM 1692 C CA . LEU B 1 55 ? -2.297 -18.344 -2.469 1 91.25 55 LEU B CA 1
ATOM 1693 C C . LEU B 1 55 ? -2.307 -17.25 -1.404 1 91.25 55 LEU B C 1
ATOM 1695 O O . LEU B 1 55 ? -1.291 -17 -0.747 1 91.25 55 LEU B O 1
ATOM 1699 N N . ALA B 1 56 ? -3.438 -16.625 -1.276 1 84 56 ALA B N 1
ATOM 1700 C CA . ALA B 1 56 ? -3.574 -15.547 -0.304 1 84 56 ALA B CA 1
ATOM 1701 C C . ALA B 1 56 ? -3.393 -16.062 1.12 1 84 56 ALA B C 1
ATOM 1703 O O . ALA B 1 56 ? -3.023 -15.305 2.02 1 84 56 ALA B O 1
ATOM 1704 N N . SER B 1 57 ? -3.6 -17.281 1.32 1 80.56 57 SER B N 1
ATOM 1705 C CA . SER B 1 57 ? -3.482 -17.875 2.646 1 80.56 57 SER B CA 1
ATOM 1706 C C . SER B 1 57 ? -2.045 -18.297 2.936 1 80.56 57 SER B C 1
ATOM 1708 O O . SER B 1 57 ? -1.686 -18.531 4.09 1 80.56 57 SER B O 1
ATOM 1710 N N . HIS B 1 58 ? -1.309 -18.391 1.861 1 81.5 58 HIS B N 1
ATOM 1711 C CA . HIS B 1 58 ? 0.069 -18.844 2.02 1 81.5 58 HIS B CA 1
ATOM 1712 C C . HIS B 1 58 ? 0.894 -17.828 2.805 1 81.5 58 HIS B C 1
ATOM 1714 O O . HIS B 1 58 ? 0.788 -16.625 2.572 1 81.5 58 HIS B O 1
ATOM 1720 N N . GLY B 1 59 ? 1.588 -18.203 3.748 1 70.56 59 GLY B N 1
ATOM 1721 C CA . GLY B 1 59 ? 2.471 -17.375 4.539 1 70.56 59 GLY B CA 1
ATOM 1722 C C . GLY B 1 59 ? 1.771 -16.703 5.707 1 70.56 59 GLY B C 1
ATOM 1723 O O . GLY B 1 59 ? 2.408 -16.031 6.516 1 70.56 59 GLY B O 1
ATOM 1724 N N . ILE B 1 60 ? 0.488 -16.781 5.738 1 69.88 60 ILE B N 1
ATOM 1725 C CA . ILE B 1 60 ? -0.256 -16.234 6.867 1 69.88 60 ILE B CA 1
ATOM 1726 C C . ILE B 1 60 ? 0.023 -17.047 8.125 1 69.88 60 ILE B C 1
ATOM 1728 O O . ILE B 1 60 ? -0.031 -18.281 8.094 1 69.88 60 ILE B O 1
ATOM 1732 N N . GLU B 1 61 ? 0.369 -16.281 9.141 1 70.94 61 GLU B N 1
ATOM 1733 C CA . GLU B 1 61 ? 0.627 -16.953 10.414 1 70.94 61 GLU B CA 1
ATOM 1734 C C . GLU B 1 61 ? -0.607 -17.703 10.898 1 70.94 61 GLU B C 1
ATOM 1736 O O . GLU B 1 61 ? -1.727 -17.203 10.812 1 70.94 61 GLU B O 1
ATOM 1741 N N . GLY B 1 62 ? -0.451 -18.953 11.398 1 70.25 62 GLY B N 1
ATOM 1742 C CA . GLY B 1 62 ? -1.546 -19.734 11.938 1 70.25 62 GLY B CA 1
ATOM 1743 C C . GLY B 1 62 ? -2.139 -20.703 10.93 1 70.25 62 GLY B C 1
ATOM 1744 O O . GLY B 1 62 ? -2.908 -21.594 11.305 1 70.25 62 GLY B O 1
ATOM 1745 N N . ILE B 1 63 ? -1.771 -20.453 9.75 1 76.31 63 ILE B N 1
ATOM 1746 C CA . ILE B 1 63 ? -2.252 -21.359 8.719 1 76.31 63 ILE B CA 1
ATOM 1747 C C . ILE B 1 63 ? -1.206 -22.438 8.453 1 76.31 63 ILE B C 1
ATOM 1749 O O . ILE B 1 63 ? -0.017 -22.141 8.32 1 76.31 63 ILE B O 1
ATOM 1753 N N . ASP B 1 64 ? -1.659 -23.609 8.43 1 84.69 64 ASP B N 1
ATOM 1754 C CA . ASP B 1 64 ? -0.782 -24.734 8.117 1 84.69 64 ASP B CA 1
ATOM 1755 C C . ASP B 1 64 ? -0.374 -24.719 6.645 1 84.69 64 ASP B C 1
ATOM 1757 O O . ASP B 1 64 ? -1.176 -25.047 5.77 1 84.69 64 ASP B O 1
ATOM 1761 N N . GLN B 1 65 ? 0.847 -24.531 6.438 1 87 65 GLN B N 1
ATOM 1762 C CA . GLN B 1 65 ? 1.342 -24.359 5.074 1 87 65 GLN B CA 1
ATOM 1763 C C . GLN B 1 65 ? 1.308 -25.688 4.309 1 87 65 GLN B C 1
ATOM 1765 O O . GLN B 1 65 ? 1.079 -25.703 3.098 1 87 65 GLN B O 1
ATOM 1770 N N . LYS B 1 66 ? 1.536 -26.672 5.039 1 88.5 66 LYS B N 1
ATOM 1771 C CA . LYS B 1 66 ? 1.465 -27.984 4.395 1 88.5 66 LYS B CA 1
ATOM 1772 C C . LYS B 1 66 ? 0.064 -28.25 3.85 1 88.5 66 LYS B C 1
ATOM 1774 O O . LYS B 1 66 ? -0.088 -28.797 2.754 1 88.5 66 LYS B O 1
ATOM 1779 N N . LYS B 1 67 ? -0.859 -27.812 4.605 1 87.44 67 LYS B N 1
ATOM 1780 C CA . LYS B 1 67 ? -2.244 -27.984 4.176 1 87.44 67 LYS B CA 1
ATOM 1781 C C . LYS B 1 67 ? -2.557 -27.109 2.969 1 87.44 67 LYS B C 1
ATOM 1783 O O . LYS B 1 67 ? -3.283 -27.516 2.062 1 87.44 67 LYS B O 1
ATOM 1788 N N . VAL B 1 68 ? -2.045 -25.969 2.955 1 89.5 68 VAL B N 1
ATOM 1789 C CA . VAL B 1 68 ? -2.248 -25.047 1.837 1 89.5 68 VAL B CA 1
ATOM 1790 C C . VAL B 1 68 ? -1.658 -25.641 0.562 1 89.5 68 VAL B C 1
ATOM 1792 O O . VAL B 1 68 ? -2.32 -25.688 -0.477 1 89.5 68 VAL B O 1
ATOM 1795 N N . MET B 1 69 ? -0.509 -26.219 0.715 1 92.31 69 MET B N 1
ATOM 1796 C CA . MET B 1 69 ? 0.155 -26.797 -0.451 1 92.31 69 MET B CA 1
ATOM 1797 C C . MET B 1 69 ? -0.592 -28.031 -0.948 1 92.31 69 MET B C 1
ATOM 1799 O O . MET B 1 69 ? -0.728 -28.234 -2.156 1 92.31 69 MET B O 1
ATOM 1803 N N . ALA B 1 70 ? -1.038 -28.766 -0.03 1 91.25 70 ALA B N 1
ATOM 1804 C CA . ALA B 1 70 ? -1.823 -29.938 -0.404 1 91.25 70 ALA B CA 1
ATOM 1805 C C . ALA B 1 70 ? -3.102 -29.531 -1.132 1 91.25 70 ALA B C 1
ATOM 1807 O O . ALA B 1 70 ? -3.51 -30.188 -2.096 1 91.25 70 ALA B O 1
ATOM 1808 N N . ALA B 1 71 ? -3.684 -28.562 -0.639 1 91.94 71 ALA B N 1
ATOM 1809 C CA . ALA B 1 71 ? -4.895 -28.047 -1.278 1 91.94 71 ALA B CA 1
ATOM 1810 C C . ALA B 1 71 ? -4.602 -27.547 -2.686 1 91.94 71 ALA B C 1
ATOM 1812 O O . ALA B 1 71 ? -5.398 -27.734 -3.604 1 91.94 71 ALA B O 1
ATOM 1813 N N . LEU B 1 72 ? -3.529 -26.969 -2.861 1 94.69 72 LEU B N 1
ATOM 1814 C CA . LEU B 1 72 ? -3.125 -26.5 -4.18 1 94.69 72 LEU B CA 1
ATOM 1815 C C . LEU B 1 72 ? -2.881 -27.672 -5.125 1 94.69 72 LEU B C 1
ATOM 1817 O O . LEU B 1 72 ? -3.275 -27.625 -6.293 1 94.69 72 LEU B O 1
ATOM 1821 N N . ASP B 1 73 ? -2.293 -28.672 -4.566 1 94.75 73 ASP B N 1
ATOM 1822 C CA . ASP B 1 73 ? -2.107 -29.891 -5.363 1 94.75 73 ASP B CA 1
ATOM 1823 C C . ASP B 1 73 ? -3.449 -30.453 -5.812 1 94.75 73 ASP B C 1
ATOM 1825 O O . ASP B 1 73 ? -3.598 -30.875 -6.961 1 94.75 73 ASP B O 1
ATOM 1829 N N . THR B 1 74 ? -4.34 -30.453 -4.91 1 92.94 74 THR B N 1
ATOM 1830 C CA . THR B 1 74 ? -5.676 -30.953 -5.23 1 92.94 74 THR B CA 1
ATOM 1831 C C . THR B 1 74 ? -6.32 -30.094 -6.316 1 92.94 74 THR B C 1
ATOM 1833 O O . THR B 1 74 ? -6.938 -30.625 -7.246 1 92.94 74 THR B O 1
ATOM 1836 N N . ALA B 1 75 ? -6.23 -28.812 -6.164 1 93.5 75 ALA B N 1
ATOM 1837 C CA . ALA B 1 75 ? -6.762 -27.906 -7.18 1 93.5 75 ALA B CA 1
ATOM 1838 C C . ALA B 1 75 ? -6.145 -28.188 -8.547 1 93.5 75 ALA B C 1
ATOM 1840 O O . ALA B 1 75 ? -6.84 -28.172 -9.562 1 93.5 75 ALA B O 1
ATOM 1841 N N . ALA B 1 76 ? -4.883 -28.453 -8.578 1 94.38 76 ALA B N 1
ATOM 1842 C CA . ALA B 1 76 ? -4.195 -28.781 -9.82 1 94.38 76 ALA B CA 1
ATOM 1843 C C . ALA B 1 76 ? -4.758 -30.062 -10.445 1 94.38 76 ALA B C 1
ATOM 1845 O O . ALA B 1 76 ? -5.008 -30.109 -11.648 1 94.38 76 ALA B O 1
ATOM 1846 N N . LEU B 1 77 ? -4.945 -31.016 -9.609 1 93.94 77 LEU B N 1
ATOM 1847 C CA . LEU B 1 77 ? -5.473 -32.281 -10.062 1 93.94 77 LEU B CA 1
ATOM 1848 C C . LEU B 1 77 ? -6.883 -32.125 -10.625 1 93.94 77 LEU B C 1
ATOM 1850 O O . LEU B 1 77 ? -7.258 -32.812 -11.57 1 93.94 77 LEU B O 1
ATOM 1854 N N . ARG B 1 78 ? -7.551 -31.188 -10.078 1 93.06 78 ARG B N 1
ATOM 1855 C CA . ARG B 1 78 ? -8.922 -30.938 -10.508 1 93.06 78 ARG B CA 1
ATOM 1856 C C . ARG B 1 78 ? -8.953 -30.156 -11.812 1 93.06 78 ARG B C 1
ATOM 1858 O O . ARG B 1 78 ? -10.008 -30 -12.43 1 93.06 78 ARG B O 1
ATOM 1865 N N . GLY B 1 79 ? -7.832 -29.656 -12.18 1 95 79 GLY B N 1
ATOM 1866 C CA . GLY B 1 79 ? -7.734 -28.922 -13.438 1 95 79 GLY B CA 1
ATOM 1867 C C . GLY B 1 79 ? -8.031 -27.438 -13.289 1 95 79 GLY B C 1
ATOM 1868 O O . GLY B 1 79 ? -8.383 -26.781 -14.266 1 95 79 GLY B O 1
ATOM 1869 N N . CYS B 1 80 ? -7.926 -26.969 -12.125 1 96.31 80 CYS B N 1
ATOM 1870 C CA . CYS B 1 80 ? -8.133 -25.531 -11.922 1 96.31 80 CYS B CA 1
ATOM 1871 C C . CYS B 1 80 ? -7.102 -24.719 -12.688 1 96.31 80 CYS B C 1
ATOM 1873 O O . CYS B 1 80 ? -5.98 -25.188 -12.914 1 96.31 80 CYS B O 1
ATOM 1875 N N . ASP B 1 81 ? -7.512 -23.484 -13.117 1 97.12 81 ASP B N 1
ATOM 1876 C CA . ASP B 1 81 ? -6.668 -22.609 -13.922 1 97.12 81 ASP B CA 1
ATOM 1877 C C . ASP B 1 81 ? -5.703 -21.812 -13.047 1 97.12 81 ASP B C 1
ATOM 1879 O O . ASP B 1 81 ? -6.121 -20.953 -12.281 1 97.12 81 ASP B O 1
ATOM 1883 N N . PHE B 1 82 ? -4.449 -22.062 -13.234 1 97.94 82 PHE B N 1
ATOM 1884 C CA . PHE B 1 82 ? -3.424 -21.406 -12.438 1 97.94 82 PHE B CA 1
ATOM 1885 C C . PHE B 1 82 ? -3.004 -20.094 -13.078 1 97.94 82 PHE B C 1
ATOM 1887 O O . PHE B 1 82 ? -2.109 -19.406 -12.578 1 97.94 82 PHE B O 1
ATOM 1894 N N . ASN B 1 83 ? -3.678 -19.719 -14.18 1 98.44 83 ASN B N 1
ATOM 1895 C CA . ASN B 1 83 ? -3.371 -18.469 -14.867 1 98.44 83 ASN B CA 1
ATOM 1896 C C . ASN B 1 83 ? -4.559 -17.516 -14.844 1 98.44 83 ASN B C 1
ATOM 1898 O O . ASN B 1 83 ? -4.52 -16.453 -15.477 1 98.44 83 ASN B O 1
ATOM 1902 N N . GLU B 1 84 ? -5.59 -17.906 -14.125 1 97.38 84 GLU B N 1
ATOM 1903 C CA . GLU B 1 84 ? -6.781 -17.078 -14.047 1 97.38 84 GLU B CA 1
ATOM 1904 C C . GLU B 1 84 ? -6.473 -15.742 -13.359 1 97.38 84 GLU B C 1
ATOM 1906 O O . GLU B 1 84 ? -5.844 -15.711 -12.305 1 97.38 84 GLU B O 1
ATOM 1911 N N . LEU B 1 85 ? -6.977 -14.695 -13.984 1 97.38 85 LEU B N 1
ATOM 1912 C CA . LEU B 1 85 ? -6.723 -13.375 -13.414 1 97.38 85 LEU B CA 1
ATOM 1913 C C . LEU B 1 85 ? -7.785 -13.016 -12.375 1 97.38 85 LEU B C 1
ATOM 1915 O O . LEU B 1 85 ? -8.969 -13.312 -12.562 1 97.38 85 LEU B O 1
ATOM 1919 N N . GLU B 1 86 ? -7.375 -12.508 -11.273 1 93.25 86 GLU B N 1
ATOM 1920 C CA . GLU B 1 86 ? -8.219 -11.812 -10.305 1 93.25 86 GLU B CA 1
ATOM 1921 C C . GLU B 1 86 ? -7.746 -10.375 -10.086 1 93.25 86 GLU B C 1
ATOM 1923 O O . GLU B 1 86 ? -6.578 -10.148 -9.766 1 93.25 86 GLU B O 1
ATOM 1928 N N . LYS B 1 87 ? -8.578 -9.469 -10.398 1 88.38 87 LYS B N 1
ATOM 1929 C CA . LYS B 1 87 ? -8.234 -8.047 -10.336 1 88.38 87 LYS B CA 1
ATOM 1930 C C . LYS B 1 87 ? -7.027 -7.738 -11.227 1 88.38 87 LYS B C 1
ATOM 1932 O O . LYS B 1 87 ? -6.133 -6.992 -10.828 1 88.38 87 LYS B O 1
ATOM 1937 N N . GLY B 1 88 ? -6.898 -8.539 -12.234 1 95.25 88 GLY B N 1
ATOM 1938 C CA . GLY B 1 88 ? -5.926 -8.266 -13.273 1 95.25 88 GLY B CA 1
ATOM 1939 C C . GLY B 1 88 ? -4.586 -8.93 -13.031 1 95.25 88 GLY B C 1
ATOM 1940 O O . GLY B 1 88 ? -3.643 -8.734 -13.805 1 95.25 88 GLY B O 1
ATOM 1941 N N . LEU B 1 89 ? -4.488 -9.633 -11.961 1 96.44 89 LEU B N 1
ATOM 1942 C CA . LEU B 1 89 ? -3.23 -10.297 -11.641 1 96.44 89 LEU B CA 1
ATOM 1943 C C . LEU B 1 89 ? -3.391 -11.812 -11.672 1 96.44 89 LEU B C 1
ATOM 1945 O O . LEU B 1 89 ? -4.398 -12.344 -11.195 1 96.44 89 LEU B O 1
ATOM 1949 N N . SER B 1 90 ? -2.459 -12.453 -12.258 1 98.06 90 SER B N 1
ATOM 1950 C CA . SER B 1 90 ? -2.398 -13.914 -12.172 1 98.06 90 SER B CA 1
ATOM 1951 C C . SER B 1 90 ? -1.88 -14.367 -10.805 1 98.06 90 SER B C 1
ATOM 1953 O O . SER B 1 90 ? -1.311 -13.57 -10.055 1 98.06 90 SER B O 1
ATOM 1955 N N . PRO B 1 91 ? -2.104 -15.672 -10.516 1 97.94 91 PRO B N 1
ATOM 1956 C CA . PRO B 1 91 ? -1.491 -16.203 -9.297 1 97.94 91 PRO B CA 1
ATOM 1957 C C . PRO B 1 91 ? 0.015 -15.969 -9.234 1 97.94 91 PRO B C 1
ATOM 1959 O O . PRO B 1 91 ? 0.546 -15.609 -8.18 1 97.94 91 PRO B O 1
ATOM 1962 N N . LEU B 1 92 ? 0.705 -16.078 -10.336 1 98.31 92 LEU B N 1
ATOM 1963 C CA . LEU B 1 92 ? 2.141 -15.812 -10.391 1 98.31 92 LEU B CA 1
ATOM 1964 C C . LEU B 1 92 ? 2.445 -14.359 -10.047 1 98.31 92 LEU B C 1
ATOM 1966 O O . LEU B 1 92 ? 3.332 -14.086 -9.234 1 98.31 92 LEU B O 1
ATOM 1970 N N . HIS B 1 93 ? 1.694 -13.469 -10.688 1 97.5 93 HIS B N 1
ATOM 1971 C CA . HIS B 1 93 ? 1.867 -12.055 -10.352 1 97.5 93 HIS B CA 1
ATOM 1972 C C . HIS B 1 93 ? 1.725 -11.82 -8.852 1 97.5 93 HIS B C 1
ATOM 1974 O O . HIS B 1 93 ? 2.523 -11.102 -8.258 1 97.5 93 HIS B O 1
ATOM 1980 N N . VAL B 1 94 ? 0.679 -12.391 -8.281 1 95.06 94 VAL B N 1
ATOM 1981 C CA . VAL B 1 94 ? 0.387 -12.195 -6.859 1 95.06 94 VAL B CA 1
ATOM 1982 C C . VAL B 1 94 ? 1.529 -12.758 -6.02 1 95.06 94 VA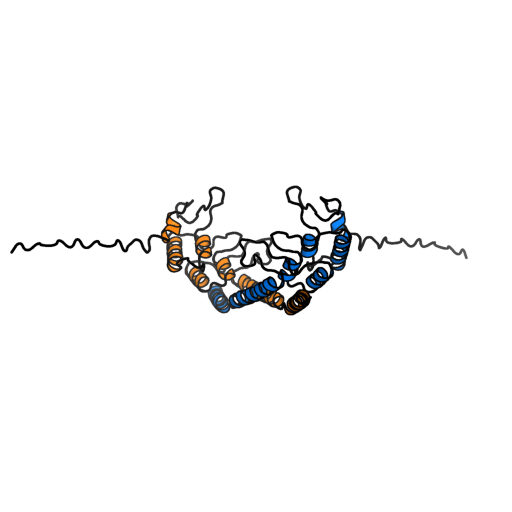L B C 1
ATOM 1984 O O . VAL B 1 94 ? 2 -12.102 -5.086 1 95.06 94 VAL B O 1
ATOM 1987 N N . ALA B 1 95 ? 1.978 -13.914 -6.336 1 95.69 95 ALA B N 1
ATOM 1988 C CA . ALA B 1 95 ? 3.096 -14.516 -5.613 1 95.69 95 ALA B CA 1
ATOM 1989 C C . ALA B 1 95 ? 4.344 -13.641 -5.707 1 95.69 95 ALA B C 1
ATOM 1991 O O . ALA B 1 95 ? 5.094 -13.508 -4.738 1 95.69 95 ALA B O 1
ATOM 1992 N N . MET B 1 96 ? 4.617 -13.047 -6.887 1 94.75 96 MET B N 1
ATOM 1993 C CA . MET B 1 96 ? 5.734 -12.133 -7.094 1 94.75 96 MET B CA 1
ATOM 1994 C C . MET B 1 96 ? 5.586 -10.883 -6.227 1 94.75 96 MET B C 1
ATOM 1996 O O . MET B 1 96 ? 6.551 -10.438 -5.602 1 94.75 96 MET B O 1
ATOM 2000 N N . LEU B 1 97 ? 4.414 -10.406 -6.258 1 89.75 97 LEU B N 1
ATOM 2001 C CA . LEU B 1 97 ? 4.121 -9.227 -5.453 1 89.75 97 LEU B CA 1
ATOM 2002 C C . LEU B 1 97 ? 4.441 -9.477 -3.984 1 89.75 97 LEU B C 1
ATOM 2004 O O . LEU B 1 97 ? 5.016 -8.609 -3.314 1 89.75 97 LEU B O 1
ATOM 2008 N N . TYR B 1 98 ? 4.148 -10.664 -3.504 1 86 98 TYR B N 1
ATOM 2009 C CA . TYR B 1 98 ? 4.367 -11.008 -2.104 1 86 98 TYR B CA 1
ATOM 2010 C C . TYR B 1 98 ? 5.809 -11.438 -1.867 1 86 98 TYR B C 1
ATOM 2012 O O . TYR B 1 98 ? 6.188 -11.773 -0.741 1 86 98 TYR B O 1
ATOM 2020 N N . ASN B 1 99 ? 6.562 -11.461 -2.906 1 90.44 99 ASN B N 1
ATOM 2021 C CA . ASN B 1 99 ? 7.957 -11.891 -2.832 1 90.44 99 ASN B CA 1
ATOM 2022 C C . ASN B 1 99 ? 8.086 -13.273 -2.197 1 90.44 99 ASN B C 1
ATOM 2024 O O . ASN B 1 99 ? 8.938 -13.484 -1.336 1 90.44 99 ASN B O 1
ATOM 2028 N N . ASP B 1 100 ? 7.219 -14.133 -2.615 1 90.12 100 ASP B N 1
ATOM 2029 C CA . ASP B 1 100 ? 7.172 -15.5 -2.105 1 90.12 100 ASP B CA 1
ATOM 2030 C C . ASP B 1 100 ? 7.836 -16.469 -3.078 1 90.12 100 ASP B C 1
ATOM 2032 O O . ASP B 1 100 ? 7.168 -17.062 -3.926 1 90.12 100 ASP B O 1
ATOM 2036 N N . ALA B 1 101 ? 9.102 -16.719 -2.818 1 94.25 101 ALA B N 1
ATOM 2037 C CA . ALA B 1 101 ? 9.875 -17.516 -3.754 1 94.25 101 ALA B CA 1
ATOM 2038 C C . ALA B 1 101 ? 9.367 -18.953 -3.787 1 94.25 101 ALA B C 1
ATOM 2040 O O . ALA B 1 101 ? 9.336 -19.594 -4.848 1 94.25 101 ALA B O 1
ATOM 2041 N N . ALA B 1 102 ? 8.953 -19.469 -2.713 1 93.38 102 ALA B N 1
ATOM 2042 C CA . ALA B 1 102 ? 8.445 -20.828 -2.646 1 93.38 102 ALA B CA 1
ATOM 2043 C C . ALA B 1 102 ? 7.172 -20.984 -3.471 1 93.38 102 ALA B C 1
ATOM 2045 O O . ALA B 1 102 ? 7.031 -21.953 -4.23 1 93.38 102 ALA B O 1
ATOM 2046 N N . MET B 1 103 ? 6.312 -20.078 -3.336 1 95.88 103 MET B N 1
ATOM 2047 C CA . MET B 1 103 ? 5.062 -20.125 -4.09 1 95.88 103 MET B CA 1
ATOM 2048 C C . MET B 1 103 ? 5.316 -19.906 -5.574 1 95.88 103 MET B C 1
ATOM 2050 O O . MET B 1 103 ? 4.703 -20.562 -6.422 1 95.88 103 MET B O 1
ATOM 2054 N N . VAL B 1 104 ? 6.207 -18.969 -5.891 1 97.19 104 VAL B N 1
ATOM 2055 C CA . VAL B 1 104 ? 6.574 -18.734 -7.281 1 97.19 104 VAL B CA 1
ATOM 2056 C C . VAL B 1 104 ? 7.102 -20.016 -7.906 1 97.19 104 VAL B C 1
ATOM 2058 O O . VAL B 1 104 ? 6.672 -20.406 -8.992 1 97.19 104 VAL B O 1
ATOM 2061 N N . ARG B 1 105 ? 7.961 -20.688 -7.215 1 97 105 ARG B N 1
ATOM 2062 C CA . ARG B 1 105 ? 8.508 -21.938 -7.695 1 97 105 ARG B CA 1
ATOM 2063 C C . ARG B 1 105 ? 7.406 -22.984 -7.902 1 97 105 ARG B C 1
ATOM 2065 O O . ARG B 1 105 ? 7.383 -23.672 -8.922 1 97 105 ARG B O 1
ATOM 2072 N N . TYR B 1 106 ? 6.551 -23.109 -6.977 1 96.94 106 TYR B N 1
ATOM 2073 C CA . TYR B 1 106 ? 5.441 -24.047 -7.078 1 96.94 106 TYR B CA 1
ATOM 2074 C C . TYR B 1 106 ? 4.594 -23.75 -8.312 1 96.94 106 TYR B C 1
ATOM 2076 O O . TYR B 1 106 ? 4.305 -24.656 -9.102 1 96.94 106 TYR B O 1
ATOM 2084 N N . LEU B 1 107 ? 4.242 -22.531 -8.438 1 97.75 107 LEU B N 1
ATOM 2085 C CA . LEU B 1 107 ? 3.365 -22.141 -9.531 1 97.75 107 LEU B CA 1
ATOM 2086 C C . LEU B 1 107 ? 4.023 -22.406 -10.883 1 97.75 107 LEU B C 1
ATOM 2088 O O . LEU B 1 107 ? 3.381 -22.938 -11.789 1 97.75 107 LEU B O 1
ATOM 2092 N N . LEU B 1 108 ? 5.281 -22.094 -11.016 1 97.12 108 LEU B N 1
ATOM 2093 C CA . LEU B 1 108 ? 6 -22.312 -12.266 1 97.12 108 LEU B CA 1
ATOM 2094 C C . LEU B 1 108 ? 6.078 -23.797 -12.609 1 97.12 108 LEU B C 1
ATOM 2096 O O . LEU B 1 108 ? 6.07 -24.172 -13.781 1 97.12 108 LEU B O 1
ATOM 2100 N N . ASN B 1 109 ? 6.027 -24.594 -11.586 1 95.75 109 ASN B N 1
ATOM 2101 C CA . ASN B 1 109 ? 6.086 -26.047 -11.789 1 95.75 109 ASN B CA 1
ATOM 2102 C C . ASN B 1 109 ? 4.699 -26.625 -12.031 1 95.75 109 ASN B C 1
ATOM 2104 O O . ASN B 1 109 ? 4.57 -27.812 -12.344 1 95.75 109 ASN B O 1
ATOM 2108 N N . HIS B 1 110 ? 3.689 -25.828 -11.859 1 94.75 110 HIS B N 1
ATOM 2109 C CA . HIS B 1 110 ? 2.334 -26.359 -11.953 1 94.75 110 HIS B CA 1
ATOM 2110 C C . HIS B 1 110 ? 1.515 -25.578 -12.984 1 94.75 110 HIS B C 1
ATOM 2112 O O . HIS B 1 110 ? 0.31 -25.391 -12.805 1 94.75 110 HIS B O 1
ATOM 2118 N N . GLY B 1 111 ? 2.156 -25.016 -13.938 1 93.88 111 GLY B N 1
ATOM 2119 C CA . GLY B 1 111 ? 1.44 -24.562 -15.117 1 93.88 111 GLY B CA 1
ATOM 2120 C C . GLY B 1 111 ? 1.281 -23.047 -15.164 1 93.88 111 GLY B C 1
ATOM 2121 O O . GLY B 1 111 ? 0.693 -22.516 -16.109 1 93.88 111 GLY B O 1
ATOM 2122 N N . ALA B 1 112 ? 1.762 -22.391 -14.203 1 97.5 112 ALA B N 1
ATOM 2123 C CA . ALA B 1 112 ? 1.763 -20.938 -14.312 1 97.5 112 ALA B CA 1
ATOM 2124 C C . ALA B 1 112 ? 2.635 -20.469 -15.477 1 97.5 112 ALA B C 1
ATOM 2126 O O . ALA B 1 112 ? 3.73 -21 -15.688 1 97.5 112 ALA B O 1
ATOM 2127 N N . GLU B 1 113 ? 2.119 -19.484 -16.234 1 97.62 113 GLU B N 1
ATOM 2128 C CA . GLU B 1 113 ? 2.807 -19.016 -17.438 1 97.62 113 GLU B CA 1
ATOM 2129 C C . GLU B 1 113 ? 3.383 -17.609 -17.234 1 97.62 113 GLU B C 1
ATOM 2131 O O . GLU B 1 113 ? 2.672 -16.703 -16.828 1 97.62 113 GLU B O 1
ATOM 2136 N N . VAL B 1 114 ? 4.641 -17.469 -17.594 1 98.19 114 VAL B N 1
ATOM 2137 C CA . VAL B 1 114 ? 5.336 -16.203 -17.422 1 98.19 114 VAL B CA 1
ATOM 2138 C C . VAL B 1 114 ? 4.863 -15.203 -18.484 1 98.19 114 VAL B C 1
ATOM 2140 O O . VAL B 1 114 ? 5.086 -14 -18.344 1 98.19 114 VAL B O 1
ATOM 2143 N N . SER B 1 115 ? 4.156 -15.688 -19.484 1 97.81 115 SER B N 1
ATOM 2144 C CA . SER B 1 115 ? 3.736 -14.844 -20.594 1 97.81 115 SER B CA 1
ATOM 2145 C C . SER B 1 115 ? 2.436 -14.117 -20.281 1 97.81 115 SER B C 1
ATOM 2147 O O . SER B 1 115 ? 2.055 -13.172 -20.984 1 97.81 115 SER B O 1
ATOM 2149 N N . VAL B 1 116 ? 1.679 -14.539 -19.266 1 98.12 116 VAL B N 1
ATOM 2150 C CA . VAL B 1 116 ? 0.435 -13.875 -18.875 1 98.12 116 VAL B CA 1
ATOM 2151 C C . VAL B 1 116 ? 0.718 -12.43 -18.5 1 98.12 116 VAL B C 1
ATOM 2153 O O . VAL B 1 116 ? 1.679 -12.148 -17.781 1 98.12 116 VAL B O 1
ATOM 2156 N N . THR B 1 117 ? -0.091 -11.523 -19.016 1 98.06 117 THR B N 1
ATOM 2157 C CA . THR B 1 117 ? 0.172 -10.117 -18.766 1 98.06 117 THR B CA 1
ATOM 2158 C C . THR B 1 117 ? -0.806 -9.555 -17.734 1 98.06 117 THR B C 1
ATOM 2160 O O . THR B 1 117 ? -1.943 -10.023 -17.641 1 98.06 117 THR B O 1
ATOM 2163 N N . VAL B 1 118 ? -0.342 -8.625 -16.938 1 97.06 118 VAL B N 1
ATOM 2164 C CA . VAL B 1 118 ? -1.182 -7.891 -16 1 97.06 118 VAL B CA 1
ATOM 2165 C C . VAL B 1 118 ? -2.293 -7.168 -16.766 1 97.06 118 VAL B C 1
ATOM 2167 O O . VAL B 1 118 ? -2.043 -6.543 -17.797 1 97.06 118 VAL B O 1
ATOM 2170 N N . ASN B 1 119 ? -3.496 -7.297 -16.297 1 96.81 119 ASN B N 1
ATOM 2171 C CA . ASN B 1 119 ? -4.625 -6.582 -16.891 1 96.81 119 ASN B CA 1
ATOM 2172 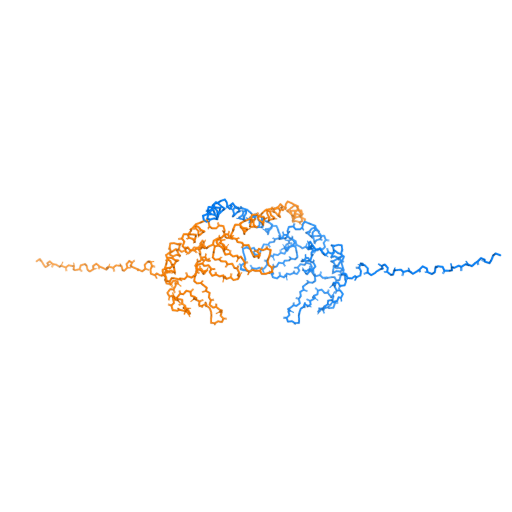C C . ASN B 1 119 ? -5.238 -5.594 -15.906 1 96.81 119 ASN B C 1
ATOM 2174 O O . ASN B 1 119 ? -6.281 -5.875 -15.312 1 96.81 119 ASN B O 1
ATOM 2178 N N . ARG B 1 120 ? -4.664 -4.512 -15.727 1 89 120 ARG B N 1
ATOM 2179 C CA . ARG B 1 120 ? -5.09 -3.373 -14.922 1 89 120 ARG B CA 1
ATOM 2180 C C . ARG B 1 120 ? -4.902 -2.064 -15.68 1 89 120 ARG B C 1
ATOM 2182 O O . ARG B 1 120 ? -3.877 -1.394 -15.531 1 89 120 ARG B O 1
ATOM 2189 N N . PRO B 1 121 ? -5.852 -1.655 -16.453 1 86.19 121 PRO B N 1
ATOM 2190 C CA . PRO B 1 121 ? -5.711 -0.521 -17.375 1 86.19 121 PRO B CA 1
ATOM 2191 C C . PRO B 1 121 ? -5.324 0.771 -16.656 1 86.19 121 PRO B C 1
ATOM 2193 O O . PRO B 1 121 ? -4.645 1.622 -17.234 1 86.19 121 PRO B O 1
ATOM 2196 N N . ASP B 1 122 ? -5.668 0.875 -15.445 1 79.19 122 ASP B N 1
ATOM 2197 C CA . ASP B 1 122 ? -5.398 2.111 -14.711 1 79.19 122 ASP B CA 1
ATOM 2198 C C . ASP B 1 122 ? -4.078 2.023 -13.953 1 79.19 122 ASP B C 1
ATOM 2200 O O . ASP B 1 122 ? -3.746 2.914 -13.172 1 79.19 122 ASP B O 1
ATOM 2204 N N . SER B 1 123 ? -3.326 0.954 -14.195 1 81.06 123 SER B N 1
ATOM 2205 C CA . SER B 1 123 ? -2.074 0.733 -13.477 1 81.06 123 SER B CA 1
ATOM 2206 C C . SER B 1 123 ? -0.875 0.87 -14.414 1 81.06 123 SER B C 1
ATOM 2208 O O . SER B 1 123 ? -0.948 0.497 -15.586 1 81.06 123 SER B O 1
ATOM 2210 N N . ARG B 1 124 ? 0.295 1.372 -13.844 1 83.62 124 ARG B N 1
ATOM 2211 C CA . ARG B 1 124 ? 1.562 1.4 -14.562 1 83.62 124 ARG B CA 1
ATOM 2212 C C . ARG B 1 124 ? 2.008 -0.007 -14.945 1 83.62 124 ARG B C 1
ATOM 2214 O O . ARG B 1 124 ? 2.799 -0.184 -15.875 1 83.62 124 ARG B O 1
ATOM 2221 N N . ALA B 1 125 ? 1.465 -1.038 -14.32 1 91.88 125 ALA B N 1
ATOM 2222 C CA . ALA B 1 125 ? 1.908 -2.414 -14.531 1 91.88 125 ALA B CA 1
ATOM 2223 C C . ALA B 1 125 ? 1.128 -3.076 -15.664 1 91.88 125 ALA B C 1
ATOM 2225 O O . ALA B 1 125 ? 1.462 -4.184 -16.094 1 91.88 125 ALA B O 1
ATOM 2226 N N . HIS B 1 126 ? 0.13 -2.389 -16.219 1 93 126 HIS B N 1
ATOM 2227 C CA . HIS B 1 126 ? -0.714 -2.99 -17.25 1 93 126 HIS B CA 1
ATOM 2228 C C . HIS B 1 126 ? 0.117 -3.473 -18.422 1 93 126 HIS B C 1
ATOM 2230 O O . HIS B 1 126 ? 1.007 -2.762 -18.906 1 93 126 HIS B O 1
ATOM 2236 N N . GLY B 1 127 ? -0.235 -4.73 -18.891 1 96.94 127 GLY B N 1
ATOM 2237 C CA . GLY B 1 127 ? 0.379 -5.277 -20.094 1 96.94 127 GLY B CA 1
ATOM 2238 C C . GLY B 1 127 ? 1.718 -5.941 -19.828 1 96.94 127 GLY B C 1
ATOM 2239 O O . GLY B 1 127 ? 2.316 -6.523 -20.734 1 96.94 127 GLY B O 1
ATOM 2240 N N . MET B 1 128 ? 2.156 -5.938 -18.594 1 96.19 128 MET B N 1
ATOM 2241 C CA . MET B 1 128 ? 3.461 -6.508 -18.281 1 96.19 128 MET B CA 1
ATOM 2242 C C . MET B 1 128 ? 3.359 -8.016 -18.078 1 96.19 128 MET B C 1
ATOM 2244 O O . MET B 1 128 ? 2.492 -8.492 -17.344 1 96.19 128 MET B O 1
ATOM 2248 N N . ASN B 1 129 ? 4.207 -8.68 -18.781 1 97.62 129 ASN B N 1
ATOM 2249 C CA . ASN B 1 129 ? 4.383 -10.086 -18.438 1 97.62 129 ASN B CA 1
ATOM 2250 C C . ASN B 1 129 ? 5.188 -10.242 -17.141 1 97.62 129 ASN B C 1
ATOM 2252 O O . ASN B 1 129 ? 5.496 -9.258 -16.484 1 97.62 129 ASN B O 1
ATOM 2256 N N . ALA B 1 130 ? 5.508 -11.492 -16.781 1 97.69 130 ALA B N 1
ATOM 2257 C CA . ALA B 1 130 ? 6.152 -11.75 -15.5 1 97.69 130 ALA B CA 1
ATOM 2258 C C . ALA B 1 130 ? 7.52 -11.07 -15.43 1 97.69 130 ALA B C 1
ATOM 2260 O O . ALA B 1 130 ? 7.867 -10.469 -14.406 1 97.69 130 ALA B O 1
ATOM 2261 N N . ALA B 1 131 ? 8.32 -11.156 -16.484 1 96.44 131 ALA B N 1
ATOM 2262 C CA . ALA B 1 131 ? 9.656 -10.555 -16.5 1 96.44 131 ALA B CA 1
ATOM 2263 C C . ALA B 1 131 ? 9.578 -9.039 -16.359 1 96.44 131 ALA B C 1
ATOM 2265 O O . ALA B 1 131 ? 10.273 -8.453 -15.523 1 96.44 131 ALA B O 1
ATOM 2266 N N . ALA B 1 132 ? 8.75 -8.445 -17.109 1 95 132 ALA B N 1
ATOM 2267 C CA . ALA B 1 132 ? 8.562 -6.996 -17.031 1 95 132 ALA B CA 1
ATOM 2268 C C . ALA B 1 132 ? 7.996 -6.59 -15.68 1 95 132 ALA B C 1
ATOM 2270 O O . ALA B 1 132 ? 8.367 -5.551 -15.133 1 95 132 ALA B O 1
ATOM 2271 N N . PHE B 1 133 ? 7.078 -7.348 -15.195 1 96.5 133 PHE B N 1
ATOM 2272 C CA . PHE B 1 133 ? 6.492 -7.094 -13.883 1 96.5 133 PHE B CA 1
ATOM 2273 C C . PHE B 1 133 ? 7.555 -7.164 -12.797 1 96.5 133 PHE B C 1
ATOM 2275 O O . PHE B 1 133 ? 7.543 -6.367 -11.852 1 96.5 133 PHE B O 1
ATOM 2282 N N . MET B 1 134 ? 8.477 -8.094 -12.891 1 94.56 134 MET B N 1
ATOM 2283 C CA . MET B 1 134 ? 9.578 -8.188 -11.945 1 94.56 134 MET B CA 1
ATOM 2284 C C . MET B 1 134 ? 10.398 -6.895 -11.938 1 94.56 134 MET B C 1
ATOM 2286 O O . MET B 1 134 ? 10.703 -6.359 -10.875 1 94.56 134 MET B O 1
ATOM 2290 N N . ASP B 1 135 ? 10.727 -6.395 -13.125 1 89.94 135 ASP B N 1
ATOM 2291 C CA . ASP B 1 135 ? 11.453 -5.133 -13.234 1 89.94 135 ASP B CA 1
ATOM 2292 C C . ASP B 1 135 ? 10.672 -3.988 -12.594 1 89.94 135 ASP B C 1
ATOM 2294 O O . ASP B 1 135 ? 11.258 -3.141 -11.914 1 89.94 135 ASP B O 1
ATOM 2298 N N . PHE B 1 136 ? 9.43 -4.02 -12.828 1 91.5 136 PHE B N 1
ATOM 2299 C CA . PHE B 1 136 ? 8.539 -3.004 -12.289 1 91.5 136 PHE B CA 1
ATOM 2300 C C . PHE B 1 136 ? 8.547 -3.033 -10.758 1 91.5 136 PHE B C 1
ATOM 2302 O O . PHE B 1 136 ? 8.633 -1.988 -10.117 1 91.5 136 PHE B O 1
ATOM 2309 N N . LEU B 1 137 ? 8.453 -4.211 -10.195 1 89.25 137 LEU B N 1
ATOM 2310 C CA . LEU B 1 137 ? 8.469 -4.367 -8.75 1 89.25 137 LEU B CA 1
ATOM 2311 C C . LEU B 1 137 ? 9.789 -3.871 -8.164 1 89.25 137 LEU B C 1
ATOM 2313 O O . LEU B 1 137 ? 9.805 -3.236 -7.105 1 89.25 137 LEU B O 1
ATOM 2317 N N . LEU B 1 138 ? 10.867 -4.168 -8.844 1 84.12 138 LEU B N 1
ATOM 2318 C CA . LEU B 1 138 ? 12.172 -3.695 -8.391 1 84.12 138 LEU B CA 1
ATOM 2319 C C . LEU B 1 138 ? 12.234 -2.172 -8.406 1 84.12 138 LEU B C 1
ATOM 2321 O O . LEU B 1 138 ? 12.773 -1.562 -7.477 1 84.12 138 LEU B O 1
ATOM 2325 N N . LEU B 1 139 ? 11.711 -1.619 -9.422 1 80.19 139 LEU B N 1
ATOM 2326 C CA . LEU B 1 139 ? 11.664 -0.164 -9.516 1 80.19 139 LEU B CA 1
ATOM 2327 C C . LEU B 1 139 ? 10.836 0.422 -8.375 1 80.19 139 LEU B C 1
ATOM 2329 O O . LEU B 1 139 ? 11.227 1.418 -7.766 1 80.19 139 LEU B O 1
ATOM 2333 N N . LEU B 1 140 ? 9.672 -0.156 -8.141 1 78.56 140 LEU B N 1
ATOM 2334 C CA . LEU B 1 140 ? 8.812 0.316 -7.062 1 78.56 140 LEU B CA 1
ATOM 2335 C C . LEU B 1 140 ? 9.539 0.26 -5.723 1 78.56 140 LEU B C 1
ATOM 2337 O O . LEU B 1 140 ? 9.375 1.146 -4.883 1 78.56 140 LEU B O 1
ATOM 2341 N N . ASP B 1 141 ? 10.266 -0.818 -5.562 1 75.81 141 ASP B N 1
ATOM 2342 C CA . ASP B 1 141 ? 11.008 -0.98 -4.316 1 75.81 141 ASP B CA 1
ATOM 2343 C C . ASP B 1 141 ? 12.016 0.153 -4.129 1 75.81 141 ASP B C 1
ATOM 2345 O O . ASP B 1 141 ? 12.203 0.641 -3.012 1 75.81 141 ASP B O 1
ATOM 2349 N N . VAL B 1 142 ? 12.742 0.526 -5.191 1 69.88 142 VAL B N 1
ATOM 2350 C CA . VAL B 1 142 ? 13.68 1.638 -5.148 1 69.88 142 VAL B CA 1
ATOM 2351 C C . VAL B 1 142 ? 12.945 2.932 -4.816 1 69.88 142 VAL B C 1
ATOM 2353 O O . VAL B 1 142 ? 13.398 3.721 -3.986 1 69.88 142 VAL B O 1
ATOM 2356 N N . GLU B 1 143 ? 11.844 3.119 -5.449 1 67.12 143 GLU B N 1
ATOM 2357 C CA . GLU B 1 143 ? 11.039 4.316 -5.211 1 67.12 143 GLU B CA 1
ATOM 2358 C C . GLU B 1 143 ? 10.555 4.375 -3.764 1 67.12 143 GLU B C 1
ATOM 2360 O O . GLU B 1 143 ? 10.5 5.449 -3.166 1 67.12 143 GLU B O 1
ATOM 2365 N N . ARG B 1 144 ? 10.242 3.264 -3.346 1 66.62 144 ARG B N 1
ATOM 2366 C CA . ARG B 1 144 ? 9.773 3.178 -1.968 1 66.62 144 ARG B CA 1
ATOM 2367 C C . ARG B 1 144 ? 10.922 3.391 -0.984 1 66.62 144 ARG B C 1
ATOM 2369 O O . ARG B 1 144 ? 10.734 4.004 0.07 1 66.62 144 ARG B O 1
ATOM 2376 N N . ALA B 1 145 ? 12.078 2.723 -1.288 1 60.78 145 ALA B N 1
ATOM 2377 C CA . ALA B 1 145 ? 13.25 2.887 -0.437 1 60.78 145 ALA B CA 1
ATOM 2378 C C . ALA B 1 145 ? 13.641 4.355 -0.32 1 60.78 145 ALA B C 1
ATOM 2380 O O . ALA B 1 145 ? 14.094 4.805 0.738 1 60.78 145 ALA B O 1
ATOM 2381 N N . HIS B 1 146 ? 13.594 5.051 -1.459 1 56.75 146 HIS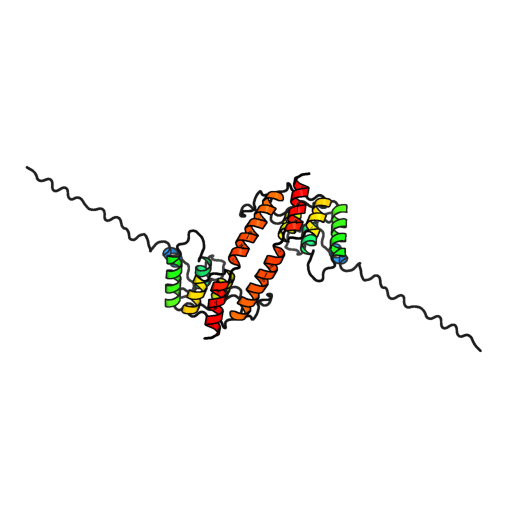 B N 1
ATOM 2382 C CA . HIS B 1 146 ? 13.914 6.473 -1.389 1 56.75 146 HIS B CA 1
ATOM 2383 C C . HIS B 1 146 ? 12.992 7.195 -0.414 1 56.75 146 HIS B C 1
ATOM 2385 O O . HIS B 1 146 ? 13.422 8.109 0.296 1 56.75 146 HIS B O 1
ATOM 2391 N N . VAL B 1 147 ? 11.805 6.797 -0.522 1 54.97 147 VAL B N 1
ATOM 2392 C CA . VAL B 1 147 ? 10.828 7.41 0.368 1 54.97 147 VAL B CA 1
ATOM 2393 C C . VAL B 1 147 ? 11.164 7.082 1.819 1 54.97 147 VAL B C 1
ATOM 2395 O O . VAL B 1 147 ? 10.789 7.816 2.736 1 54.97 147 VAL B O 1
ATOM 2398 N N . LEU B 1 148 ? 12.195 6.164 1.964 1 63.12 148 LEU B N 1
ATOM 2399 C CA . LEU B 1 148 ? 12.344 5.637 3.314 1 63.12 148 LEU B CA 1
ATOM 2400 C C . LEU B 1 148 ? 13.305 6.488 4.133 1 63.12 148 LEU B C 1
ATOM 2402 O O . LEU B 1 148 ? 13.391 6.34 5.355 1 63.12 148 LEU B O 1
ATOM 2406 N N . ASP B 1 149 ? 14 7.438 3.396 1 77.5 149 ASP B N 1
ATOM 2407 C CA . ASP B 1 149 ? 14.781 8.25 4.324 1 77.5 149 ASP B CA 1
ATOM 2408 C C . ASP B 1 149 ? 13.906 9.273 5.035 1 77.5 149 ASP B C 1
ATOM 2410 O O . ASP B 1 149 ? 13.672 10.367 4.516 1 77.5 149 ASP B O 1
ATOM 2414 N N . ARG B 1 150 ? 13.484 8.898 6.238 1 87 150 ARG B N 1
ATOM 2415 C CA . ARG B 1 150 ? 12.547 9.734 6.984 1 87 150 ARG B CA 1
ATOM 2416 C C . ARG B 1 150 ? 13.289 10.68 7.922 1 87 150 ARG B C 1
ATOM 2418 O O . ARG B 1 150 ? 12.711 11.195 8.883 1 87 150 ARG B O 1
ATOM 2425 N N . GLY B 1 151 ? 14.594 10.836 7.629 1 90.06 151 GLY B N 1
ATOM 2426 C CA . GLY B 1 151 ? 15.406 11.625 8.531 1 90.06 151 GLY B CA 1
ATOM 2427 C C . GLY B 1 151 ? 14.844 13.016 8.781 1 90.06 151 GLY B C 1
ATOM 2428 O O . GLY B 1 151 ? 14.789 13.469 9.93 1 90.06 151 GLY B O 1
ATOM 2429 N N . ALA B 1 152 ? 14.438 13.688 7.797 1 93.38 152 ALA B N 1
ATOM 2430 C CA . ALA B 1 152 ? 13.914 15.047 7.938 1 93.38 152 ALA B CA 1
ATOM 2431 C C . ALA B 1 152 ? 12.625 15.062 8.75 1 93.38 152 ALA B C 1
ATOM 2433 O O . ALA B 1 152 ? 12.445 15.898 9.641 1 93.38 152 ALA B O 1
ATOM 2434 N N . VAL B 1 153 ? 11.734 14.164 8.477 1 95.56 153 VAL B N 1
ATOM 2435 C CA . VAL B 1 153 ? 10.469 14.086 9.203 1 95.56 153 VAL B CA 1
ATOM 2436 C C . VAL B 1 153 ? 10.727 13.688 10.656 1 95.56 153 VAL B C 1
ATOM 2438 O O . VAL B 1 153 ? 10.141 14.25 11.578 1 95.56 153 VAL B O 1
ATOM 2441 N N . GLN B 1 154 ? 11.641 12.742 10.789 1 94.25 154 GLN B N 1
ATOM 2442 C CA . GLN B 1 154 ? 12.008 12.297 12.133 1 94.25 154 GLN B CA 1
ATOM 2443 C C . GLN B 1 154 ? 12.523 13.461 12.977 1 94.25 154 GLN B C 1
ATOM 2445 O O . GLN B 1 154 ? 12.117 13.633 14.125 1 94.25 154 GLN B O 1
ATOM 2450 N N . GLU B 1 155 ? 13.352 14.195 12.398 1 95.19 155 GLU B N 1
ATOM 2451 C CA . GLU B 1 155 ? 13.922 15.344 13.102 1 95.19 155 GLU B CA 1
ATOM 2452 C C . GLU B 1 155 ? 12.836 16.328 13.508 1 95.19 155 GLU B C 1
ATOM 2454 O O . GLU B 1 155 ? 12.852 16.844 14.633 1 95.19 155 GLU B O 1
ATOM 2459 N N . LEU B 1 156 ? 11.922 16.625 12.703 1 96.75 156 LEU B N 1
ATOM 2460 C CA . LEU B 1 156 ? 10.844 17.562 12.984 1 96.75 156 LEU B CA 1
ATOM 2461 C C . LEU B 1 156 ? 9.969 17.062 14.125 1 96.75 156 LEU B C 1
ATOM 2463 O O . LEU B 1 156 ? 9.586 17.828 15.008 1 96.75 156 LEU B O 1
ATOM 2467 N N . ILE B 1 157 ? 9.68 15.781 14.109 1 96.75 157 ILE B N 1
ATOM 2468 C CA . ILE B 1 157 ? 8.805 15.211 15.117 1 96.75 157 ILE B CA 1
ATOM 2469 C C . ILE B 1 157 ? 9.508 15.195 16.469 1 96.75 157 ILE B C 1
ATOM 2471 O O . ILE B 1 157 ? 8.906 15.5 17.5 1 96.75 157 ILE B O 1
ATOM 2475 N N . VAL B 1 158 ? 10.789 14.828 16.453 1 94.06 158 VAL B N 1
ATOM 2476 C CA . VAL B 1 158 ? 11.57 14.812 17.688 1 94.06 158 VAL B CA 1
ATOM 2477 C C . VAL B 1 158 ? 11.602 16.219 18.297 1 94.06 158 VAL B C 1
ATOM 2479 O O . VAL B 1 158 ? 11.414 16.375 19.5 1 94.06 158 VAL B O 1
ATOM 2482 N N . GLN B 1 159 ? 11.758 17.188 17.484 1 94.56 159 GLN B N 1
ATOM 2483 C CA . GLN B 1 159 ? 11.797 18.578 17.953 1 94.56 159 GLN B CA 1
ATOM 2484 C C . GLN B 1 159 ? 10.445 19 18.516 1 94.56 159 GLN B C 1
ATOM 2486 O O . GLN B 1 159 ? 10.383 19.672 19.547 1 94.56 159 GLN B O 1
ATOM 2491 N N . ALA B 1 160 ? 9.422 18.656 17.875 1 94.88 160 ALA B N 1
ATOM 2492 C CA . ALA B 1 160 ? 8.078 19.078 18.266 1 94.88 160 ALA B CA 1
ATOM 2493 C C . ALA B 1 160 ? 7.633 18.375 19.547 1 94.88 160 ALA B C 1
ATOM 2495 O O . ALA B 1 160 ? 6.863 18.922 20.328 1 94.88 160 ALA B O 1
ATOM 2496 N N . ASN B 1 161 ? 8.016 17.156 19.656 1 88.88 161 ASN B N 1
ATOM 2497 C CA . ASN B 1 161 ? 7.629 16.375 20.828 1 88.88 161 ASN B CA 1
ATOM 2498 C C . ASN B 1 161 ? 8.336 16.859 22.078 1 88.88 161 ASN B C 1
ATOM 2500 O O . ASN B 1 161 ? 7.844 16.656 23.188 1 88.88 161 ASN B O 1
ATOM 2504 N N . HIS B 1 162 ? 9.484 17.453 22.031 1 81.31 162 HIS B N 1
ATOM 2505 C CA . HIS B 1 162 ? 10.242 17.969 23.172 1 81.31 162 HIS B CA 1
ATOM 2506 C C . HIS B 1 162 ? 9.766 19.359 23.562 1 81.31 162 HIS B C 1
ATOM 2508 O O . HIS B 1 162 ? 10.164 19.891 24.609 1 81.31 162 HIS B O 1
ATOM 2514 N N . GLN B 1 163 ? 8.883 19.969 22.859 1 70.69 163 GLN B N 1
ATOM 2515 C CA . GLN B 1 163 ? 8.352 21.266 23.234 1 70.69 163 GLN B CA 1
ATOM 2516 C C . GLN B 1 163 ? 7.074 21.141 24.047 1 70.69 163 GLN B C 1
ATOM 2518 O O . GLN B 1 163 ? 6.328 20.172 23.906 1 70.69 163 GLN B O 1
#

Foldseek 3Di:
DDPPPPPPPPPPPVPPPPLPVCLVVLVPFQADDPLSQWGDPDPPDDTDGPLLVLLVCAPDPPDDNVSSVVVVVSSLVSVHDQQDDDLQDGSLLVCVLVVPPVSNVVSVVRDHDQCRAGPDVVDPRGRDGNVRSNVVSVVVVVVVVVVPPCVVVVVVVVVVVVD/DPPPPPPPPPPPPPPPVPLVVCLVVLVPFQADDPLSQWGDPDPPDDTDGPLQVLLVCAPDPPDDNVSSVVVVVSSLVSVHDQQDDDLQDGSLLVCVLVVPPVSNVVSVVRDHDQCRAGPDVVDPRGRDGNVRSNVVSVVVVVVVVVVPPCVVVVVVVVVVVVD

InterPro domains:
  IPR002110 Ankyrin repeat [PF00023] (88-116)
  IPR002110 Ankyrin repeat [PS50088] (87-119)
  IPR002110 Ankyrin repeat [SM00248] (87-116)
  IPR036770 Ankyrin repeat-containing domain superfamily [G3DSA:1.25.40.20] (16-151)
  IPR036770 Ankyrin repeat-containing domain superfamily [SSF48403] (74-117)

Sequence (326 aa):
MKKLFVLLGFLSLPLAASETDRLSLMTEMQYTDEQQCHVRMTADEAPRSIVHLLLASHGIEGIDQKKVMAALDTAALRGCDFNELEKGLSPLHVAMLYNDAAMVRYLLNHGAEVSVTVNRPDSRAHGMNAAAFMDFLLLLDVERAHVLDRGAVQELIVQANHQMKKLFVLLGFLSLPLAASETDRLSLMTEMQYTDEQQCHVRMTADEAPRSIVHLLLASHGIEGIDQKKVMAALDTAALRGCDFNELEKGLSPLHVAMLYNDAAMVRYLLNHGAEVSVTVNRPDSRAHGMNAAAFMDFLLLLDVERAHVLDRGAVQELIVQANHQ

Nearest PDB structures (foldseek):
  8ipp-assembly1_B  TM=6.334E-01  e=2.352E-02  synthetic construct
  9f22-assembly1_B  TM=6.434E-01  e=1.859E-02  synthetic construct
  8v0e-assembly1_A  TM=8.125E-01  e=1.084E-01  Homo sapiens
  3d9h-assembly1_A  TM=6.864E-01  e=9.641E-02  Homo sapiens
  5yaz-assembly1_A  TM=7.309E-01  e=1.952E-01  Mus musculus

Secondary structure (DSSP, 8-state):
---------------TTSSTTTTHHHHTSEE-STT--EEESSTTS--EEHHHHHHHHTT-TTS-HHHHHHHHHHHHHTT--TT--BTTB-HHHHHHHTT-HHHHHHHHHTT--TT-----TTSTTTT--HHHHHHHHHHHHHHHHHHT--HHHHHHHHHHHT-/---------------TTTTTTTTHHHHTSEE-STT--EEESSTTS--EEHHHHHHHHTT-TTS-HHHHHHHHHHHHHTT--TT--BTTB-HHHHHHHTT-HHHHHHHHHTT--TT-----TTSTTTT--HHHHHHHHHHHHHHHHHHT--HHHHHHHHHHHT-

Solvent-accessible surface area (backbone atoms only — not comparable to full-atom values): 19021 Å² total; per-residue (Å²): 136,85,81,75,78,76,80,77,77,78,78,76,69,81,71,77,67,67,78,62,52,66,58,34,61,63,66,76,44,49,54,77,45,93,64,54,40,28,31,38,87,45,94,88,44,76,66,37,49,45,65,52,53,44,57,68,47,55,88,41,84,92,50,60,59,67,51,46,52,51,51,48,52,50,40,51,72,50,61,44,68,51,60,51,64,59,95,25,32,29,48,55,53,50,27,55,72,66,50,34,44,68,57,37,52,50,36,58,74,62,68,34,59,58,76,57,49,28,56,35,90,91,43,95,59,40,67,25,25,47,67,53,42,50,54,49,52,53,50,49,49,52,56,49,53,62,57,57,68,44,62,63,42,49,51,53,46,56,56,57,68,74,100,135,83,79,77,77,75,80,77,77,77,77,78,71,81,72,74,64,67,79,59,53,67,57,36,62,62,66,75,46,48,54,76,46,93,62,56,38,27,32,38,85,43,94,86,44,76,67,38,51,45,63,55,53,45,56,68,47,56,86,41,86,92,51,61,59,69,53,46,51,50,49,48,52,50,38,50,74,49,61,43,68,50,61,53,64,59,95,25,31,29,48,56,53,50,26,54,74,67,52,34,42,67,56,38,53,50,37,58,74,63,67,33,60,58,75,55,48,29,56,35,89,91,42,94,59,41,68,27,26,45,66,54,42,51,53,49,52,53,49,50,49,51,57,48,53,63,56,56,68,43,61,64,43,48,50,53,46,57,57,55,65,75,100

Radius of gyration: 29.56 Å; Cα contacts (8 Å, |Δi|>4): 378; chains: 2; bounding box: 40×133×87 Å

Organism: Dichelobacter nodosus (strain VCS1703A) (NCBI:txid246195)

pLDDT: mean 80.18, std 22.2, range [23.45, 98.5]